Protein AF-0000000085033194 (afdb_homodimer)

pLDDT: mean 92.83, std 15.92, range [23.09, 98.94]

Nearest PDB structures (foldseek):
  3exc-assembly1_X-2  TM=9.023E-01  e=2.765E-07  Saccharolobus solfataricus
  2i8e-assembly1_A  TM=8.457E-01  e=3.638E-06  Saccharolobus solfataricus P2
  5zyf-assembly3_F  TM=8.167E-01  e=4.485E-04  Streptococcus pyogenes serotype M1
  2i0x-assembly1_A  TM=6.810E-01  e=6.737E-04  Pyrococcus furiosus
  8a39-assembly2_BP1-2  TM=6.375E-01  e=9.542E-01  Escherichia coli W

Secondary structure (DSSP, 8-state):
-EEEEEEE---HHHHHHHHHHHHHTTPEEEETTEEEEE--HHHHHHHHHHHHTT-SS-EEEEEEE-HHHHHH-EEES--SSS-SSPPGGGGGTT-/-EEEEEEE---HHHHHHHHHHHHHTTPEEEETTEEEEE--HHHHHHHHHHHHTT-SS-EEEEEEE-HHHHHH-EEES--SSS-SSPPGGGGGT--

Radius of gyration: 16.01 Å; Cα contacts (8 Å, |Δi|>4): 331; chains: 2; bounding box: 39×37×43 Å

Organism: Pyrobaculum neutrophilum (strain DSM 2338 / JCM 9278 / NBRC 100436 / V24Sta) (NCBI:txid444157)

Sequence (190 aa):
MIWLAVYDIEDDGERAKAAAVLQEWGFVRVQRSFYVGRLERGRAKDLLHILSRYVKRGHIALIPVSREQLEAALELGKPPYAPLKPPRYAQAYVIMIWLAVYDIEDDGERAKAAAVLQEWGFVRVQRSFYVGRLERGRAKDLLHILSRYVKRGHIALIPVSREQLEAALELGKPPYAPLKPPRYAQAYVI

Foldseek 3Di:
DKKKKFKDADDPQLLVVLVVLCVVVAWFDQASGITMGDDDPVCVVVSVVVSCVRGPPMDMDIDDDDLVVQVVDDDDDGGDGDDSHDDPVVVVPVD/DKKKKFKDADDPQLLVVLVVLCVVVAWFDQASGITMGDDDPVCVVVSVVVSCVRGPPMDMDIDDDDLVVQVVDDDDDGRDGDDSHDDPPVVVPVD

InterPro domains:
  IPR019199 Virulence-associated protein D / CRISPR associated protein Cas2 [PF09827] (1-70)
  IPR021127 CRISPR-associated endonuclease Cas2 [MF_01471] (1-95)
  IPR021127 CRISPR-associated endonuclease Cas2 [PTHR34405] (1-83)
  IPR021127 CRISPR-associated endonuclease Cas2 [TIGR01573] (1-79)

Solvent-accessible surface area (backbone atoms only — not comparable to full-atom values): 10427 Å² total; per-residue (Å²): 87,39,31,36,39,40,49,48,56,84,50,64,69,36,40,52,48,48,51,49,51,43,42,74,61,55,31,42,53,22,40,95,49,31,30,42,28,58,46,54,77,85,46,50,61,55,51,50,53,58,44,54,75,56,44,83,88,30,23,38,39,39,34,55,50,52,71,67,32,50,66,64,36,44,70,43,67,66,57,82,68,31,75,84,51,71,65,80,76,53,72,71,66,75,110,88,40,31,37,39,39,50,48,55,84,49,64,70,34,41,52,48,47,50,50,51,42,43,75,62,55,31,40,53,21,41,97,49,32,29,42,29,60,46,54,75,87,46,50,61,54,51,51,53,58,44,54,77,55,43,84,87,29,24,38,38,39,33,53,52,51,70,68,32,51,67,65,36,44,69,43,67,66,56,82,67,31,75,84,51,74,65,80,74,52,69,73,65,74,107

Structure (mmCIF, N/CA/C/O backbone):
data_AF-0000000085033194-model_v1
#
loop_
_entity.id
_entity.type
_entity.pdbx_description
1 polymer 'CRISPR-associated endoribonuclease Cas2'
#
loop_
_atom_site.group_PDB
_atom_site.id
_atom_site.type_symbol
_atom_site.label_atom_id
_atom_site.label_alt_id
_atom_site.label_comp_id
_atom_site.label_asym_id
_atom_site.label_entity_id
_atom_site.label_seq_id
_atom_site.pdbx_PDB_ins_code
_atom_site.Cartn_x
_atom_site.Cartn_y
_atom_site.Cartn_z
_atom_site.occupancy
_atom_site.B_iso_or_equiv
_atom_site.auth_seq_id
_atom_site.auth_comp_id
_atom_site.auth_asym_id
_atom_site.auth_atom_id
_atom_site.pdbx_PDB_model_num
ATOM 1 N N . MET A 1 1 ? -14.984 -4.801 -8.484 1 95.88 1 MET A N 1
ATOM 2 C CA . MET A 1 1 ? -14.406 -4.535 -7.168 1 95.88 1 MET A CA 1
ATOM 3 C C . MET A 1 1 ? -13 -3.961 -7.297 1 95.88 1 MET A C 1
ATOM 5 O O . MET A 1 1 ? -12.227 -4.391 -8.156 1 95.88 1 MET A O 1
ATOM 9 N N . ILE A 1 2 ? -12.703 -2.9 -6.461 1 97.94 2 ILE A N 1
ATOM 10 C CA . ILE A 1 2 ? -11.398 -2.262 -6.535 1 97.94 2 ILE A CA 1
ATOM 11 C C . ILE A 1 2 ? -10.445 -2.918 -5.535 1 97.94 2 ILE A C 1
ATOM 13 O O . ILE A 1 2 ? -10.836 -3.223 -4.406 1 97.94 2 ILE A O 1
ATOM 17 N N . TRP A 1 3 ? -9.195 -3.145 -6.047 1 98.69 3 TRP A N 1
ATOM 18 C CA . TRP A 1 3 ? -8.156 -3.721 -5.207 1 98.69 3 TRP A CA 1
ATOM 19 C C . TRP A 1 3 ? -6.91 -2.84 -5.207 1 98.69 3 TRP A C 1
ATOM 21 O O . TRP A 1 3 ? -6.523 -2.299 -6.246 1 98.69 3 TRP A O 1
ATOM 31 N N . LEU A 1 4 ? -6.359 -2.723 -4.023 1 98.88 4 LEU A N 1
ATOM 32 C CA . LEU A 1 4 ? -4.984 -2.24 -3.908 1 98.88 4 LEU A CA 1
ATOM 33 C C . LEU A 1 4 ? -4 -3.402 -3.916 1 98.88 4 LEU A C 1
ATOM 35 O O . LEU A 1 4 ? -4.246 -4.434 -3.287 1 98.88 4 LEU A O 1
ATOM 39 N N . ALA A 1 5 ? -2.926 -3.291 -4.602 1 98.94 5 ALA A N 1
ATOM 40 C CA . ALA A 1 5 ? -1.797 -4.215 -4.512 1 98.94 5 ALA A CA 1
ATOM 41 C C . ALA A 1 5 ? -0.547 -3.506 -3.998 1 98.94 5 ALA A C 1
ATOM 43 O O . ALA A 1 5 ? -0.116 -2.502 -4.57 1 98.94 5 ALA A O 1
ATOM 44 N N . VAL A 1 6 ? -0.057 -3.961 -2.93 1 98.88 6 VAL A N 1
ATOM 45 C CA . VAL A 1 6 ? 1.174 -3.445 -2.338 1 98.88 6 VAL A CA 1
ATOM 46 C C . VAL A 1 6 ? 2.178 -4.582 -2.162 1 98.88 6 VAL A C 1
ATOM 48 O O . VAL A 1 6 ? 1.813 -5.68 -1.734 1 98.88 6 VAL A O 1
ATOM 51 N N . TYR A 1 7 ? 3.42 -4.312 -2.441 1 98.75 7 TYR A N 1
ATOM 52 C CA . TYR A 1 7 ? 4.336 -5.426 -2.232 1 98.75 7 TYR A CA 1
ATOM 53 C C . TYR A 1 7 ? 5.695 -4.934 -1.744 1 98.75 7 TYR A C 1
ATOM 55 O O . TYR A 1 7 ? 6.016 -3.75 -1.877 1 98.75 7 TYR A O 1
ATOM 63 N N . ASP A 1 8 ? 6.438 -5.773 -1.13 1 98.69 8 ASP A N 1
ATOM 64 C CA . ASP A 1 8 ? 7.84 -5.66 -0.741 1 98.69 8 ASP A CA 1
ATOM 65 C C . ASP A 1 8 ? 8.664 -6.812 -1.313 1 98.69 8 ASP A C 1
ATOM 67 O O . ASP A 1 8 ? 8.617 -7.93 -0.796 1 98.69 8 ASP A O 1
ATOM 71 N N . ILE A 1 9 ? 9.281 -6.496 -2.449 1 98.56 9 ILE A N 1
ATOM 72 C CA . ILE A 1 9 ? 10.062 -7.488 -3.182 1 98.56 9 ILE A CA 1
ATOM 73 C C . ILE A 1 9 ? 11.477 -6.965 -3.418 1 98.56 9 ILE A C 1
ATOM 75 O O . ILE A 1 9 ? 11.672 -5.973 -4.125 1 98.56 9 ILE A O 1
ATOM 79 N N . GLU A 1 10 ? 12.484 -7.652 -2.949 1 97.38 10 GLU A N 1
ATOM 80 C CA . GLU A 1 10 ? 13.867 -7.191 -3.035 1 97.38 10 GLU A CA 1
ATOM 81 C C . GLU A 1 10 ? 14.492 -7.566 -4.375 1 97.38 10 GLU A C 1
ATOM 83 O O . GLU A 1 10 ? 15.258 -6.789 -4.949 1 97.38 10 GLU A O 1
ATOM 88 N N . ASP A 1 11 ? 14.141 -8.75 -4.812 1 97.81 11 ASP A N 1
ATOM 89 C CA . ASP A 1 11 ? 14.734 -9.25 -6.051 1 97.81 11 ASP A CA 1
ATOM 90 C C . ASP A 1 11 ? 14.164 -8.523 -7.266 1 97.81 11 ASP A C 1
ATOM 92 O O . ASP A 1 11 ? 12.961 -8.57 -7.512 1 97.81 11 ASP A O 1
ATOM 96 N N . ASP A 1 12 ? 15.094 -7.988 -8.07 1 97.5 12 ASP A N 1
ATOM 97 C CA . ASP A 1 12 ? 14.672 -7.164 -9.195 1 97.5 12 ASP A CA 1
ATOM 98 C C . ASP A 1 12 ? 13.914 -7.992 -10.234 1 97.5 12 ASP A C 1
ATOM 100 O O . ASP A 1 12 ? 12.961 -7.512 -10.844 1 97.5 12 ASP A O 1
ATOM 104 N N . GLY A 1 13 ? 14.398 -9.156 -10.484 1 98.19 13 GLY A N 1
ATOM 105 C CA . GLY A 1 13 ? 13.711 -10.016 -11.43 1 98.19 13 GLY A CA 1
ATOM 106 C C . GLY A 1 13 ? 12.297 -10.359 -11.008 1 98.19 13 GLY A C 1
ATOM 107 O O . GLY A 1 13 ? 11.359 -10.273 -11.805 1 98.19 13 GLY A O 1
ATOM 108 N N . GLU A 1 14 ? 12.117 -10.734 -9.711 1 98.62 14 GLU A N 1
ATOM 109 C CA . GLU A 1 14 ? 10.789 -11.031 -9.172 1 98.62 14 GLU A CA 1
ATOM 110 C C . GLU A 1 14 ? 9.891 -9.797 -9.203 1 98.62 14 GLU A C 1
ATOM 112 O O . GLU A 1 14 ? 8.711 -9.891 -9.547 1 98.62 14 GLU A O 1
ATOM 117 N N . ARG A 1 15 ? 10.461 -8.711 -8.859 1 98.62 15 ARG A N 1
ATOM 118 C CA . ARG A 1 15 ? 9.711 -7.461 -8.852 1 98.62 15 ARG A CA 1
ATOM 119 C C . ARG A 1 15 ? 9.195 -7.125 -10.25 1 98.62 15 ARG A C 1
ATOM 121 O O . ARG A 1 15 ? 8.047 -6.715 -10.406 1 98.62 15 ARG A O 1
ATOM 128 N N . ALA A 1 16 ? 10.047 -7.289 -11.258 1 98.56 16 ALA A N 1
ATOM 129 C CA . ALA A 1 16 ? 9.664 -7.008 -12.641 1 98.56 16 ALA A CA 1
ATOM 130 C C . ALA A 1 16 ? 8.539 -7.926 -13.094 1 98.56 16 ALA A C 1
ATOM 132 O O . ALA A 1 16 ? 7.609 -7.488 -13.781 1 98.56 16 ALA A O 1
ATOM 133 N N . LYS A 1 17 ? 8.602 -9.125 -12.711 1 98.69 17 LYS A N 1
ATOM 134 C CA . LYS A 1 17 ? 7.566 -10.078 -13.086 1 98.69 17 LYS A CA 1
ATOM 135 C C . LYS A 1 17 ? 6.25 -9.766 -12.383 1 98.69 17 LYS A C 1
ATOM 137 O O . LYS A 1 17 ? 5.18 -9.844 -12.992 1 98.69 17 LYS A O 1
ATOM 142 N N . ALA A 1 18 ? 6.312 -9.453 -11.102 1 98.88 18 ALA A N 1
ATOM 143 C CA . ALA A 1 18 ? 5.113 -9.055 -10.367 1 98.88 18 ALA A CA 1
ATOM 144 C C . ALA A 1 18 ? 4.441 -7.855 -11.031 1 98.88 18 ALA A C 1
ATOM 146 O O . ALA A 1 18 ? 3.223 -7.852 -11.234 1 98.88 18 ALA A O 1
ATOM 147 N N . ALA A 1 19 ? 5.254 -6.914 -11.398 1 98.81 19 ALA A N 1
ATOM 148 C CA . ALA A 1 19 ? 4.754 -5.719 -12.062 1 98.81 19 ALA A CA 1
ATOM 149 C C . ALA A 1 19 ? 4.062 -6.074 -13.383 1 98.81 19 ALA A C 1
ATOM 151 O O . ALA A 1 19 ? 2.959 -5.602 -13.656 1 98.81 19 ALA A O 1
ATOM 152 N N . ALA A 1 20 ? 4.699 -6.898 -14.117 1 98.88 20 ALA A N 1
ATOM 153 C CA . ALA A 1 20 ? 4.152 -7.312 -15.406 1 98.88 20 ALA A CA 1
ATOM 154 C C . ALA A 1 20 ? 2.812 -8.023 -15.234 1 98.88 20 ALA A C 1
ATOM 156 O O . ALA A 1 20 ? 1.853 -7.73 -15.953 1 98.88 20 ALA A O 1
ATOM 157 N N . VAL A 1 21 ? 2.736 -8.891 -14.312 1 98.88 21 VAL A N 1
ATOM 158 C CA . VAL A 1 21 ? 1.516 -9.656 -14.078 1 98.88 21 VAL A CA 1
ATOM 159 C C . VAL A 1 21 ? 0.396 -8.711 -13.641 1 98.88 21 VAL A C 1
ATOM 161 O O . VAL A 1 21 ? -0.716 -8.773 -14.172 1 98.88 21 VAL A O 1
ATOM 164 N N . LEU A 1 22 ? 0.642 -7.836 -12.664 1 98.81 22 LEU A N 1
ATOM 165 C CA . LEU A 1 22 ? -0.366 -6.891 -12.188 1 98.81 22 LEU A CA 1
ATOM 166 C C . LEU A 1 22 ? -0.891 -6.035 -13.336 1 98.81 22 LEU A C 1
ATOM 168 O O . LEU A 1 22 ? -2.102 -5.836 -13.461 1 98.81 22 LEU A O 1
ATOM 172 N N . GLN A 1 23 ? 0.002 -5.617 -14.148 1 98.75 23 GLN A N 1
ATOM 173 C CA . GLN A 1 23 ? -0.406 -4.762 -15.25 1 98.75 23 GLN A CA 1
ATOM 174 C C . GLN A 1 23 ? -1.206 -5.543 -16.297 1 98.75 23 GLN A C 1
ATOM 176 O O . GLN A 1 23 ? -2.178 -5.031 -16.844 1 98.75 23 GLN A O 1
ATOM 181 N N . GLU A 1 24 ? -0.815 -6.723 -16.531 1 98.62 24 GLU A N 1
ATOM 182 C CA . GLU A 1 24 ? -1.567 -7.582 -17.438 1 98.62 24 GLU A CA 1
ATOM 183 C C . GLU A 1 24 ? -2.986 -7.816 -16.922 1 98.62 24 GLU A C 1
ATOM 185 O O . GLU A 1 24 ? -3.918 -7.973 -17.719 1 98.62 24 GLU A O 1
ATOM 190 N N . TRP A 1 25 ? -3.139 -7.754 -15.688 1 98.56 25 TRP A N 1
ATOM 191 C CA . TRP A 1 25 ? -4.445 -8.008 -15.086 1 98.56 25 TRP A CA 1
ATOM 192 C C . TRP A 1 25 ? -5.219 -6.703 -14.906 1 98.56 25 TRP A C 1
ATOM 194 O O . TRP A 1 25 ? -6.273 -6.688 -14.266 1 98.56 25 TRP A O 1
ATOM 204 N N . GLY A 1 26 ? -4.645 -5.617 -15.305 1 98 26 GLY A N 1
ATOM 205 C CA . GLY A 1 26 ? -5.395 -4.371 -15.367 1 98 26 GLY A CA 1
ATOM 206 C C . GLY A 1 26 ? -5.086 -3.43 -14.219 1 98 26 GLY A C 1
ATOM 207 O O . GLY A 1 26 ? -5.734 -2.391 -14.07 1 98 26 GLY A O 1
ATOM 208 N N . PHE A 1 27 ? -4.109 -3.768 -13.453 1 98.56 27 PHE A N 1
ATOM 209 C CA . PHE A 1 27 ? -3.725 -2.855 -12.383 1 98.56 27 PHE A CA 1
ATOM 210 C C . PHE A 1 27 ? -2.871 -1.715 -12.93 1 98.56 27 PHE A C 1
ATOM 212 O O . PHE A 1 27 ? -2.025 -1.926 -13.805 1 98.56 27 PHE A O 1
ATOM 219 N N . VAL A 1 28 ? -3.172 -0.588 -12.352 1 98.5 28 VAL A N 1
ATOM 220 C CA . VAL A 1 28 ? -2.418 0.614 -12.688 1 98.5 28 VAL A CA 1
ATOM 221 C C . VAL A 1 28 ? -1.388 0.904 -11.602 1 98.5 28 VAL A C 1
ATOM 223 O O . VAL A 1 28 ? -1.706 0.865 -10.414 1 98.5 28 VAL A O 1
ATOM 226 N N . ARG A 1 29 ? -0.154 1.169 -12.094 1 98.88 29 ARG A N 1
ATOM 227 C CA . ARG A 1 29 ? 0.913 1.479 -11.148 1 98.88 29 ARG A CA 1
ATOM 228 C C . ARG A 1 29 ? 0.785 2.906 -10.625 1 98.88 29 ARG A C 1
ATOM 230 O O . ARG A 1 29 ? 0.752 3.857 -11.406 1 98.88 29 ARG A O 1
ATOM 237 N N . VAL A 1 30 ? 0.714 3.043 -9.258 1 98.81 30 VAL A N 1
ATOM 238 C CA . VAL A 1 30 ? 0.614 4.359 -8.633 1 98.81 30 VAL A CA 1
ATOM 239 C C . VAL A 1 30 ? 1.979 4.777 -8.094 1 98.81 30 VAL A C 1
ATOM 241 O O . VAL A 1 30 ? 2.406 5.918 -8.289 1 98.81 30 VAL A O 1
ATOM 244 N N . GLN A 1 31 ? 2.582 3.896 -7.371 1 98.75 31 GLN A N 1
ATOM 245 C CA . GLN A 1 31 ? 3.947 4.012 -6.867 1 98.75 31 GLN A CA 1
ATOM 246 C C . GLN A 1 31 ? 4.805 2.838 -7.336 1 98.75 31 GLN A C 1
ATOM 248 O O . GLN A 1 31 ? 4.289 1.872 -7.902 1 98.75 31 GLN A O 1
ATOM 253 N N . ARG A 1 32 ? 6.031 2.785 -7.074 1 98.06 32 ARG A N 1
ATOM 254 C CA . ARG A 1 32 ? 6.93 1.722 -7.512 1 98.06 32 ARG A CA 1
ATOM 255 C C . ARG A 1 32 ? 6.398 0.352 -7.098 1 98.06 32 ARG A C 1
ATOM 257 O O . ARG A 1 32 ? 6.453 -0.6 -7.879 1 98.06 32 ARG A O 1
ATOM 264 N N . SER A 1 33 ? 5.812 0.289 -5.863 1 98.38 33 SER A N 1
ATOM 265 C CA . SER A 1 33 ? 5.34 -0.999 -5.367 1 98.38 33 SER A CA 1
ATOM 266 C C . SER A 1 33 ? 3.883 -0.92 -4.926 1 98.38 33 SER A C 1
ATOM 268 O O . SER A 1 33 ? 3.471 -1.623 -4 1 98.38 33 SER A O 1
ATOM 270 N N . PHE A 1 34 ? 3.178 -0.037 -5.508 1 98.94 34 PHE A N 1
ATOM 271 C CA . PHE A 1 34 ? 1.79 0.207 -5.133 1 98.94 34 PHE A CA 1
ATOM 272 C C . PHE A 1 34 ? 0.918 0.383 -6.371 1 98.94 34 PHE A C 1
ATOM 274 O O . PHE A 1 34 ? 1.203 1.228 -7.223 1 98.94 34 PHE A O 1
ATOM 281 N N . TYR A 1 35 ? -0.152 -0.462 -6.5 1 98.88 35 TYR A N 1
ATOM 282 C CA . TYR A 1 35 ? -1.037 -0.507 -7.66 1 98.88 35 TYR A CA 1
ATOM 283 C C . TYR A 1 35 ? -2.498 -0.44 -7.23 1 98.88 35 TYR A C 1
ATOM 285 O O . TYR A 1 35 ? -2.842 -0.819 -6.109 1 98.88 35 TYR A O 1
ATOM 293 N N . VAL A 1 36 ? -3.281 0.017 -8.164 1 98.81 36 VAL A N 1
ATOM 294 C CA . VAL A 1 36 ? -4.73 -0.001 -8.008 1 98.81 36 VAL A CA 1
ATOM 295 C C . VAL A 1 36 ? -5.379 -0.602 -9.258 1 98.81 36 VAL A C 1
ATOM 297 O O . VAL A 1 36 ? -4.938 -0.341 -10.375 1 98.81 36 VAL A O 1
ATOM 300 N N . GLY A 1 37 ? -6.375 -1.472 -9.031 1 98 37 GLY A N 1
ATOM 301 C CA . GLY A 1 37 ? -7.039 -2.082 -10.172 1 98 37 GLY A CA 1
ATOM 302 C C . GLY A 1 37 ? -8.414 -2.637 -9.836 1 98 37 GLY A C 1
ATOM 303 O O . GLY A 1 37 ? -8.812 -2.654 -8.672 1 98 37 GLY A O 1
ATOM 304 N N . ARG A 1 38 ? -9.062 -3.064 -10.867 1 97.25 38 ARG A N 1
ATOM 305 C CA . ARG A 1 38 ? -10.367 -3.703 -10.719 1 97.25 38 ARG A CA 1
ATOM 306 C C . ARG A 1 38 ? -10.281 -5.195 -11.031 1 97.25 38 ARG A C 1
ATOM 308 O O . ARG A 1 38 ? -9.648 -5.598 -12.008 1 97.25 38 ARG A O 1
ATOM 315 N N . LEU A 1 39 ? -10.883 -5.895 -10.203 1 96.62 39 LEU A N 1
ATOM 316 C CA . LEU A 1 39 ? -10.867 -7.352 -10.289 1 96.62 39 LEU A CA 1
ATOM 317 C C . LEU A 1 39 ? -12.062 -7.949 -9.562 1 96.62 39 LEU A C 1
ATOM 319 O O . LEU A 1 39 ? -12.391 -7.527 -8.445 1 96.62 39 LEU A O 1
ATOM 323 N N . GLU A 1 40 ? -12.672 -8.938 -10.203 1 95.94 40 GLU A N 1
ATOM 324 C CA . GLU A 1 40 ? -13.734 -9.633 -9.477 1 95.94 40 GLU A CA 1
ATOM 325 C C . GLU A 1 40 ? -13.172 -10.375 -8.266 1 95.94 40 GLU A C 1
ATOM 327 O O . GLU A 1 40 ? -12.078 -10.945 -8.328 1 95.94 40 GLU A O 1
ATOM 332 N N . ARG A 1 41 ? -13.969 -10.352 -7.191 1 92.62 41 ARG A N 1
ATOM 333 C CA . ARG A 1 41 ? -13.516 -10.945 -5.941 1 92.62 41 ARG A CA 1
ATOM 334 C C . ARG A 1 41 ? -13.062 -12.391 -6.152 1 92.62 41 ARG A C 1
ATOM 336 O O . ARG A 1 41 ? -12.047 -12.812 -5.598 1 92.62 41 ARG A O 1
ATOM 343 N N . GLY A 1 42 ? -13.797 -13.109 -6.941 1 94.62 42 GLY A N 1
ATOM 344 C CA . GLY A 1 42 ? -13.5 -14.516 -7.156 1 94.62 42 GLY A CA 1
ATOM 345 C C . GLY A 1 42 ? -12.203 -14.75 -7.91 1 94.62 42 GLY A C 1
ATOM 346 O O . GLY A 1 42 ? -11.656 -15.852 -7.887 1 94.62 42 GLY A O 1
ATOM 347 N N . ARG A 1 43 ? -11.648 -13.719 -8.484 1 97.44 43 ARG A N 1
ATOM 348 C CA . ARG A 1 43 ? -10.453 -13.867 -9.312 1 97.44 43 ARG A CA 1
ATOM 349 C C . ARG A 1 43 ? -9.203 -13.414 -8.555 1 97.44 43 ARG A C 1
ATOM 351 O O . ARG A 1 43 ? -8.086 -13.625 -9.016 1 97.44 43 ARG A O 1
ATOM 358 N N . ALA A 1 44 ? -9.422 -12.812 -7.441 1 97.88 44 ALA A N 1
ATOM 359 C CA . ALA A 1 44 ? -8.281 -12.289 -6.688 1 97.88 44 ALA A CA 1
ATOM 360 C C . ALA A 1 44 ? -7.344 -13.414 -6.262 1 97.88 44 ALA A C 1
ATOM 362 O O . ALA A 1 44 ? -6.121 -13.266 -6.328 1 97.88 44 ALA A O 1
ATOM 363 N N . LYS A 1 45 ? -7.883 -14.492 -5.875 1 97.88 45 LYS A N 1
ATOM 364 C CA . LYS A 1 45 ? -7.059 -15.633 -5.48 1 97.88 45 LYS A CA 1
ATOM 365 C C . LYS A 1 45 ? -6.281 -16.188 -6.672 1 97.88 45 LYS A C 1
ATOM 367 O O . LYS A 1 45 ? -5.141 -16.625 -6.523 1 97.88 45 LYS A O 1
ATOM 372 N N . ASP A 1 46 ? -6.93 -16.203 -7.824 1 98.5 46 ASP A N 1
ATOM 373 C CA . ASP A 1 46 ? -6.246 -16.641 -9.039 1 98.5 46 ASP A CA 1
ATOM 374 C C . ASP A 1 46 ? -5.039 -15.75 -9.336 1 98.5 46 ASP A C 1
ATOM 376 O O . ASP A 1 46 ? -3.963 -16.25 -9.672 1 98.5 46 ASP A O 1
ATOM 380 N N . LEU A 1 47 ? -5.273 -14.484 -9.211 1 98.75 47 LEU A N 1
ATOM 381 C CA . LEU A 1 47 ? -4.172 -13.547 -9.422 1 98.75 47 LEU A CA 1
ATOM 382 C C . LEU A 1 47 ? -3.021 -13.836 -8.461 1 98.75 47 LEU A C 1
ATOM 384 O O . LEU A 1 47 ? -1.861 -13.891 -8.875 1 98.75 47 LEU A O 1
ATOM 388 N N . LEU A 1 48 ? -3.348 -14.039 -7.219 1 98.44 48 LEU A N 1
ATOM 389 C CA . LEU A 1 48 ? -2.32 -14.32 -6.223 1 98.44 48 LEU A CA 1
ATOM 390 C C . LEU A 1 48 ? -1.576 -15.609 -6.562 1 98.44 48 LEU A C 1
ATOM 392 O O . LEU A 1 48 ? -0.361 -15.695 -6.371 1 98.44 48 LEU A O 1
ATOM 396 N N . HIS A 1 49 ? -2.32 -16.547 -7.047 1 98.38 49 HIS A N 1
ATOM 397 C CA . HIS A 1 49 ? -1.712 -17.797 -7.449 1 98.38 49 HIS A CA 1
ATOM 398 C C . HIS A 1 49 ? -0.734 -17.594 -8.602 1 98.38 49 HIS A C 1
ATOM 400 O O . HIS A 1 49 ? 0.374 -18.141 -8.586 1 98.38 49 HIS A O 1
ATOM 406 N N . ILE A 1 50 ? -1.12 -16.875 -9.523 1 98.75 50 ILE A N 1
ATOM 407 C CA . ILE A 1 50 ? -0.235 -16.578 -10.648 1 98.75 50 ILE A CA 1
ATOM 408 C C . ILE A 1 50 ? 1.016 -15.859 -10.148 1 98.75 50 ILE A C 1
ATOM 410 O O . ILE A 1 50 ? 2.135 -16.219 -10.523 1 98.75 50 ILE A O 1
ATOM 414 N N . LEU A 1 51 ? 0.854 -14.859 -9.281 1 98.81 51 LEU A N 1
ATOM 415 C CA . LEU A 1 51 ? 1.979 -14.109 -8.734 1 98.81 51 LEU A CA 1
ATOM 416 C C . LEU A 1 51 ? 2.934 -15.039 -7.984 1 98.81 51 LEU A C 1
ATOM 418 O O . LEU A 1 51 ? 4.148 -14.82 -7.992 1 98.81 51 LEU A O 1
ATOM 422 N N . SER A 1 52 ? 2.412 -16.078 -7.395 1 98.69 52 SER A N 1
ATOM 423 C CA . SER A 1 52 ? 3.209 -17 -6.59 1 98.69 52 SER A CA 1
ATOM 424 C C . SER A 1 52 ? 4.176 -17.797 -7.457 1 98.69 52 SER A C 1
ATOM 426 O O . SER A 1 52 ? 5.145 -18.359 -6.953 1 98.69 52 SER A O 1
ATOM 428 N N . ARG A 1 53 ? 3.92 -17.844 -8.727 1 98.44 53 ARG A N 1
ATOM 429 C CA . ARG A 1 53 ? 4.812 -18.547 -9.648 1 98.44 53 ARG A CA 1
ATOM 430 C C . ARG A 1 53 ? 6.102 -17.75 -9.859 1 98.44 53 ARG A C 1
ATOM 432 O O . ARG A 1 53 ? 7.133 -18.328 -10.219 1 98.44 53 ARG A O 1
ATOM 439 N N . TYR A 1 54 ? 6.031 -16.469 -9.578 1 98.44 54 TYR A N 1
ATOM 440 C CA . TYR A 1 54 ? 7.156 -15.617 -9.945 1 98.44 54 TYR A CA 1
ATOM 441 C C . TYR A 1 54 ? 7.793 -14.992 -8.703 1 98.44 54 TYR A C 1
ATOM 443 O O . TYR A 1 54 ? 8.977 -14.656 -8.711 1 98.44 54 TYR A O 1
ATOM 451 N N . VAL A 1 55 ? 7.004 -14.812 -7.695 1 98.31 55 VAL A N 1
ATOM 452 C CA . VAL A 1 55 ? 7.5 -14.203 -6.465 1 98.31 55 VAL A CA 1
ATOM 453 C C . VAL A 1 55 ? 7.695 -15.281 -5.395 1 98.31 55 VAL A C 1
ATOM 455 O O . VAL A 1 55 ? 6.723 -15.812 -4.855 1 98.31 55 VAL A O 1
ATOM 458 N N . LYS A 1 56 ? 8.992 -15.461 -5.039 1 96.56 56 LYS A N 1
ATOM 459 C CA . LYS A 1 56 ? 9.32 -16.547 -4.113 1 96.56 56 LYS A CA 1
ATOM 460 C C . LYS A 1 56 ? 9.727 -15.992 -2.75 1 96.56 56 LYS A C 1
ATOM 462 O O . LYS A 1 56 ? 9.57 -16.656 -1.729 1 96.56 56 LYS A O 1
ATOM 467 N N . ARG A 1 57 ? 10.375 -14.891 -2.648 1 93.12 57 ARG A N 1
ATOM 468 C CA . ARG A 1 57 ? 10.898 -14.336 -1.403 1 93.12 57 ARG A CA 1
ATOM 469 C C . ARG A 1 57 ? 10.273 -12.977 -1.107 1 93.12 57 ARG A C 1
ATOM 471 O O . ARG A 1 57 ? 10.625 -12.328 -0.122 1 93.12 57 ARG A O 1
ATOM 478 N N . GLY A 1 58 ? 9.188 -12.531 -1.562 1 97.25 58 GLY A N 1
ATOM 479 C CA . GLY A 1 58 ? 8.539 -11.25 -1.361 1 97.25 58 GLY A CA 1
ATOM 480 C C . GLY A 1 58 ? 7.152 -11.367 -0.76 1 97.25 58 GLY A C 1
ATOM 481 O O . GLY A 1 58 ? 6.691 -12.477 -0.467 1 97.25 58 GLY A O 1
ATOM 482 N N . HIS A 1 59 ? 6.703 -10.25 -0.325 1 98.75 59 HIS A N 1
ATOM 483 C CA . HIS A 1 59 ? 5.352 -10.172 0.216 1 98.75 59 HIS A CA 1
ATOM 484 C C . HIS A 1 59 ? 4.465 -9.289 -0.651 1 98.75 59 HIS A C 1
ATOM 486 O O . HIS A 1 59 ? 4.883 -8.211 -1.08 1 98.75 59 HIS A O 1
ATOM 492 N N . ILE A 1 60 ? 3.252 -9.781 -0.949 1 98.94 60 ILE A N 1
ATOM 493 C CA . ILE A 1 60 ? 2.248 -9.031 -1.695 1 98.94 60 ILE A CA 1
ATOM 494 C C . ILE A 1 60 ? 0.921 -9.055 -0.938 1 98.94 60 ILE A C 1
ATOM 496 O O . ILE A 1 60 ? 0.483 -10.102 -0.466 1 98.94 60 ILE A O 1
ATOM 500 N N . ALA A 1 61 ? 0.338 -7.934 -0.819 1 98.88 61 ALA A N 1
ATOM 501 C CA . ALA A 1 61 ? -1.003 -7.816 -0.253 1 98.88 61 ALA A CA 1
ATOM 502 C C . ALA A 1 61 ? -1.988 -7.273 -1.286 1 98.88 61 ALA A C 1
ATOM 504 O O . ALA A 1 61 ? -1.702 -6.289 -1.969 1 98.88 61 ALA A O 1
ATOM 505 N N . LEU A 1 62 ? -3.084 -7.945 -1.426 1 98.88 62 LEU A N 1
ATOM 506 C CA . LEU A 1 62 ? -4.246 -7.461 -2.162 1 98.88 62 LEU A CA 1
ATOM 507 C C . LEU A 1 62 ? -5.363 -7.055 -1.205 1 98.88 62 LEU A C 1
ATOM 509 O O . LEU A 1 62 ? -5.891 -7.895 -0.471 1 98.88 62 LEU A O 1
ATOM 513 N N . ILE A 1 63 ? -5.758 -5.797 -1.228 1 98.88 63 ILE A N 1
ATOM 514 C CA . ILE A 1 63 ? -6.707 -5.27 -0.257 1 98.88 63 ILE A CA 1
ATOM 515 C C . ILE A 1 63 ? -7.902 -4.66 -0.984 1 98.88 63 ILE A C 1
ATOM 517 O O . ILE A 1 63 ? -7.75 -3.725 -1.773 1 98.88 63 ILE A O 1
ATOM 521 N N . PRO A 1 64 ? -9.078 -5.199 -0.75 1 98.69 64 PRO A N 1
ATOM 522 C CA . PRO A 1 64 ? -10.25 -4.586 -1.39 1 98.69 64 PRO A CA 1
ATOM 523 C C . PRO A 1 64 ? -10.617 -3.242 -0.773 1 98.69 64 PRO A C 1
ATOM 525 O O . PRO A 1 64 ? -10.547 -3.074 0.447 1 98.69 64 PRO A O 1
ATOM 528 N N . VAL A 1 65 ? -10.961 -2.309 -1.618 1 98.31 65 VAL A N 1
ATOM 529 C CA . VAL A 1 65 ? -11.43 -1.002 -1.167 1 98.31 65 VAL A CA 1
ATOM 530 C C . VAL A 1 65 ? -12.602 -0.544 -2.029 1 98.31 65 VAL A C 1
ATOM 532 O O . VAL A 1 65 ? -12.812 -1.061 -3.129 1 98.31 65 VAL A O 1
ATOM 535 N N . SER A 1 66 ? -13.32 0.392 -1.494 1 96.75 66 SER A N 1
ATOM 536 C CA . SER A 1 66 ? -14.398 0.984 -2.275 1 96.75 66 SER A CA 1
ATOM 537 C C . SER A 1 66 ? -13.938 2.256 -2.979 1 96.75 66 SER A C 1
ATOM 539 O O . SER A 1 66 ? -12.883 2.807 -2.652 1 96.75 66 SER A O 1
ATOM 541 N N . ARG A 1 67 ? -14.773 2.637 -3.895 1 95.5 67 ARG A N 1
ATOM 542 C CA . ARG A 1 67 ? -14.516 3.91 -4.559 1 95.5 67 ARG A CA 1
ATOM 543 C C . ARG A 1 67 ? -14.531 5.062 -3.561 1 95.5 67 ARG A C 1
ATOM 545 O O . ARG A 1 67 ? -13.711 5.98 -3.652 1 95.5 67 ARG A O 1
ATOM 552 N N . GLU A 1 68 ? -15.414 4.996 -2.629 1 95.5 68 GLU A N 1
ATOM 553 C CA . GLU A 1 68 ? -15.523 6.043 -1.618 1 95.5 68 GLU A CA 1
ATOM 554 C C . GLU A 1 68 ? -14.258 6.141 -0.779 1 95.5 68 GLU A C 1
ATOM 556 O O . GLU A 1 68 ? -13.82 7.242 -0.436 1 95.5 68 GLU A O 1
ATOM 561 N N . GLN A 1 69 ? -13.734 5.031 -0.503 1 97 69 GLN A N 1
ATOM 562 C CA . GLN A 1 69 ? -12.516 5.012 0.299 1 97 69 GLN A CA 1
ATOM 563 C C . GLN A 1 69 ? -11.336 5.582 -0.483 1 97 69 GLN A C 1
ATOM 565 O O . GLN A 1 69 ? -10.508 6.305 0.073 1 97 69 GLN A O 1
ATOM 570 N N . LEU A 1 70 ? -11.25 5.246 -1.747 1 97.62 70 LEU A N 1
ATOM 571 C CA . LEU A 1 70 ? -10.203 5.824 -2.582 1 97.62 70 LEU A CA 1
ATOM 572 C C . LEU A 1 70 ? -10.359 7.336 -2.688 1 97.62 70 LEU A C 1
ATOM 574 O O . LEU A 1 70 ? -9.375 8.07 -2.602 1 97.62 70 LEU A O 1
ATOM 578 N N . GLU A 1 71 ? -11.578 7.746 -2.83 1 96.12 71 GLU A N 1
ATOM 579 C CA . GLU A 1 71 ? -11.852 9.18 -2.92 1 96.12 71 GLU A CA 1
ATOM 580 C C . GLU A 1 71 ? -11.5 9.891 -1.617 1 96.12 71 GLU A C 1
ATOM 582 O O . GLU A 1 71 ? -11.07 11.047 -1.632 1 96.12 71 GLU A O 1
ATOM 587 N N . ALA A 1 72 ? -11.609 9.211 -0.547 1 96.75 72 ALA A N 1
ATOM 588 C CA . ALA A 1 72 ? -11.359 9.789 0.771 1 96.75 72 ALA A CA 1
ATOM 589 C C . ALA A 1 72 ? -9.875 9.742 1.117 1 96.75 72 ALA A C 1
ATOM 591 O O . ALA A 1 72 ? -9.453 10.289 2.137 1 96.75 72 ALA A O 1
ATOM 592 N N . ALA A 1 73 ? -9.102 9.078 0.318 1 98.31 73 ALA A N 1
ATOM 593 C CA . ALA A 1 73 ? -7.664 9 0.573 1 98.31 73 ALA A CA 1
ATOM 594 C C . ALA A 1 73 ? -7.035 10.383 0.595 1 98.31 73 ALA A C 1
ATOM 596 O O . ALA A 1 73 ? -7.48 11.289 -0.117 1 98.31 73 ALA A O 1
ATOM 597 N N . LEU A 1 74 ? -6.031 10.539 1.416 1 98.25 74 LEU A N 1
ATOM 598 C CA . LEU A 1 74 ? -5.207 11.742 1.465 1 98.25 74 LEU A CA 1
ATOM 599 C C . LEU A 1 74 ? -3.805 11.461 0.94 1 98.25 74 LEU A C 1
ATOM 601 O O . LEU A 1 74 ? -3.27 10.367 1.133 1 98.25 74 LEU A O 1
ATOM 605 N N . GLU A 1 75 ? -3.305 12.461 0.312 1 98.44 75 GLU A N 1
ATOM 606 C CA . GLU A 1 75 ? -2 12.234 -0.302 1 98.44 75 GLU A CA 1
ATOM 607 C C . GLU A 1 75 ? -1.056 13.406 -0.041 1 98.44 75 GLU A C 1
ATOM 609 O O . GLU A 1 75 ? -1.487 14.562 0.005 1 98.44 75 GLU A O 1
ATOM 614 N N . LEU A 1 76 ? 0.136 13.078 0.176 1 98.62 76 LEU A N 1
ATOM 615 C CA . LEU A 1 76 ? 1.256 14.016 0.172 1 98.62 76 LEU A CA 1
ATOM 616 C C . LEU A 1 76 ? 2.154 13.781 -1.038 1 98.62 76 LEU A C 1
ATOM 618 O O . LEU A 1 76 ? 2.604 12.656 -1.276 1 98.62 76 LEU A O 1
ATOM 622 N N . GLY A 1 77 ? 2.395 14.852 -1.768 1 97.75 77 GLY A N 1
ATOM 623 C CA . GLY A 1 77 ? 3.189 14.703 -2.975 1 97.75 77 GLY A CA 1
ATOM 624 C C . GLY A 1 77 ? 2.404 14.141 -4.145 1 97.75 77 GLY A C 1
ATOM 625 O O . GLY A 1 77 ? 1.211 13.859 -4.02 1 97.75 77 GLY A O 1
ATOM 626 N N . LYS A 1 78 ? 3.102 13.969 -5.266 1 96 78 LYS A N 1
ATOM 627 C CA . LYS A 1 78 ? 2.484 13.445 -6.48 1 96 78 LYS A CA 1
ATOM 628 C C . LYS A 1 78 ? 2.893 11.992 -6.727 1 96 78 LYS A C 1
ATOM 630 O O . LYS A 1 78 ? 4.078 11.656 -6.672 1 96 78 LYS A O 1
ATOM 635 N N . PRO A 1 79 ? 1.889 11.188 -6.949 1 97.44 79 PRO A N 1
ATOM 636 C CA . PRO A 1 79 ? 2.285 9.828 -7.301 1 97.44 79 PRO A CA 1
ATOM 637 C C . PRO A 1 79 ? 3.125 9.766 -8.578 1 97.44 79 PRO A C 1
ATOM 639 O O . PRO A 1 79 ? 2.807 10.43 -9.562 1 97.44 79 PRO A O 1
ATOM 642 N N . PRO A 1 80 ? 4.109 8.977 -8.562 1 97.69 80 PRO A N 1
ATOM 643 C CA . PRO A 1 80 ? 5.098 9.039 -9.641 1 97.69 80 PRO A CA 1
ATOM 644 C C . PRO A 1 80 ? 4.586 8.422 -10.945 1 97.69 80 PRO A C 1
ATOM 646 O O . PRO A 1 80 ? 5.07 8.766 -12.023 1 97.69 80 PRO A O 1
ATOM 649 N N . TYR A 1 81 ? 3.629 7.566 -10.93 1 98.19 81 TYR A N 1
ATOM 650 C CA . TYR A 1 81 ? 3.33 6.836 -12.156 1 98.19 81 TYR A CA 1
ATOM 651 C C . TYR A 1 81 ? 1.914 7.137 -12.633 1 98.19 81 TYR A C 1
ATOM 653 O O . TYR A 1 81 ? 1.671 7.258 -13.836 1 98.19 81 TYR A O 1
ATOM 661 N N . ALA A 1 82 ? 0.927 7.176 -11.75 1 97.94 82 ALA A N 1
ATOM 662 C CA . ALA A 1 82 ? -0.471 7.438 -12.086 1 97.94 82 ALA A CA 1
ATOM 663 C C . ALA A 1 82 ? -1.242 7.945 -10.875 1 97.94 82 ALA A C 1
ATOM 665 O O . ALA A 1 82 ? -0.852 7.695 -9.727 1 97.94 82 ALA A O 1
ATOM 666 N N . PRO A 1 83 ? -2.318 8.625 -11.117 1 97.25 83 PRO A N 1
ATOM 667 C CA . PRO A 1 83 ? -3.133 9.062 -9.984 1 97.25 83 PRO A CA 1
ATOM 668 C C . PRO A 1 83 ? -3.771 7.895 -9.234 1 97.25 83 PRO A C 1
ATOM 670 O O . PRO A 1 83 ? -4.152 6.898 -9.844 1 97.25 83 PRO A O 1
ATOM 673 N N . LEU A 1 84 ? -3.855 8.07 -7.906 1 97.44 84 LEU A N 1
ATOM 674 C CA . LEU A 1 84 ? -4.523 7.07 -7.082 1 97.44 84 LEU A CA 1
ATOM 675 C C . LEU A 1 84 ? -6.035 7.117 -7.285 1 97.44 84 LEU A C 1
ATOM 677 O O . LEU A 1 84 ? -6.688 6.074 -7.34 1 97.44 84 LEU A O 1
ATOM 681 N N . LYS A 1 85 ? -6.543 8.273 -7.492 1 94.12 85 LYS A N 1
ATOM 682 C CA . LYS A 1 85 ? -7.988 8.477 -7.59 1 94.12 85 LYS A CA 1
ATOM 683 C C . LYS A 1 85 ? -8.445 8.461 -9.047 1 94.12 85 LYS A C 1
ATOM 685 O O . LYS A 1 85 ? -7.777 9.008 -9.914 1 94.12 85 LYS A O 1
ATOM 690 N N . PRO A 1 86 ? -9.516 7.762 -9.227 1 82.19 86 PRO A N 1
ATOM 691 C CA . PRO A 1 86 ? -10.055 7.789 -10.594 1 82.19 86 PRO A CA 1
ATOM 692 C C . PRO A 1 86 ? -10.469 9.195 -11.031 1 82.19 86 PRO A C 1
ATOM 694 O O . PRO A 1 86 ? -10.828 10.023 -10.195 1 82.19 86 PRO A O 1
ATOM 697 N N . PRO A 1 87 ? -10.273 9.32 -12.312 1 74.5 87 PRO A N 1
ATOM 698 C CA . PRO A 1 87 ? -10.75 10.625 -12.781 1 74.5 87 PRO A CA 1
ATOM 699 C C . PRO A 1 87 ? -12.234 10.844 -12.477 1 74.5 87 PRO A C 1
ATOM 701 O O . PRO A 1 87 ? -13.016 9.891 -12.461 1 74.5 87 PRO A O 1
ATOM 704 N N . ARG A 1 88 ? -12.586 11.844 -11.805 1 63.47 88 ARG A N 1
ATOM 705 C CA . ARG A 1 88 ? -13.969 12.188 -11.508 1 63.47 88 ARG A CA 1
ATOM 706 C C . ARG A 1 88 ? -14.875 11.922 -12.703 1 63.47 88 ARG A C 1
ATOM 708 O O . ARG A 1 88 ? -16.016 11.492 -12.547 1 63.47 88 ARG A O 1
ATOM 715 N N . TYR A 1 89 ? -14.539 12.242 -13.938 1 55.84 89 TYR A N 1
ATOM 716 C CA . TYR A 1 89 ? -15.438 12.125 -15.078 1 55.84 89 TYR A CA 1
ATOM 717 C C . TYR A 1 89 ? -15.641 10.672 -15.477 1 55.84 89 TYR A C 1
ATOM 719 O O . TYR A 1 89 ? -16.469 10.367 -16.344 1 55.84 89 TYR A O 1
ATOM 727 N N . ALA A 1 90 ? -14.898 9.797 -15 1 50.38 90 ALA A N 1
ATOM 728 C CA . ALA A 1 90 ? -14.953 8.406 -15.453 1 50.38 90 ALA A CA 1
ATOM 729 C C . ALA A 1 90 ? -16.219 7.715 -14.945 1 50.38 90 ALA A C 1
ATOM 731 O O . ALA A 1 90 ? -16.469 6.559 -15.281 1 50.38 90 ALA A O 1
ATOM 732 N N . GLN A 1 91 ? -16.891 7.98 -13.969 1 43.44 91 GLN A N 1
ATOM 733 C CA . GLN A 1 91 ? -18.156 7.367 -13.586 1 43.44 91 GLN A CA 1
ATOM 734 C C . GLN A 1 91 ? -19.094 7.219 -14.789 1 43.44 91 GLN A C 1
ATOM 736 O O . GLN A 1 91 ? -20.047 6.441 -14.75 1 43.44 91 GLN A O 1
ATOM 741 N N . ALA A 1 92 ? -19.047 8.211 -15.672 1 38.75 92 ALA A N 1
ATOM 742 C CA . ALA A 1 92 ? -20.031 8.234 -16.734 1 38.75 92 ALA A CA 1
ATOM 743 C C . ALA A 1 92 ? -19.875 7.035 -17.672 1 38.75 92 ALA A C 1
ATOM 745 O O . ALA A 1 92 ? -20.812 6.633 -18.359 1 38.75 92 ALA A O 1
ATOM 746 N N . TYR A 1 93 ? -18.547 6.504 -17.781 1 33.91 93 TYR A N 1
ATOM 747 C CA . TYR A 1 93 ? -18.5 5.484 -18.828 1 33.91 93 TYR A CA 1
ATOM 748 C C . TYR A 1 93 ? -18.875 4.117 -18.266 1 33.91 93 TYR A C 1
ATOM 750 O O . TYR A 1 93 ? -18.75 3.1 -18.953 1 33.91 93 TYR A O 1
ATOM 758 N N . VAL A 1 94 ? -18.797 3.873 -17 1 31.47 94 VAL A N 1
ATOM 759 C CA . VAL A 1 94 ? -19.125 2.51 -16.609 1 31.47 94 VAL A CA 1
ATOM 760 C C . VAL A 1 94 ? -20.625 2.271 -16.781 1 31.47 94 VAL A C 1
ATOM 762 O O . VAL A 1 94 ? -21.188 1.359 -16.156 1 31.47 94 VAL A O 1
ATOM 765 N N . ILE A 1 95 ? -21.219 2.797 -17.766 1 23.09 95 ILE A N 1
ATOM 766 C CA . ILE A 1 95 ? -22.516 2.211 -18.094 1 23.09 95 ILE A CA 1
ATOM 767 C C . ILE A 1 95 ? -22.312 0.792 -18.625 1 23.09 95 ILE A C 1
ATOM 769 O O . ILE A 1 95 ? -21.359 0.523 -19.359 1 23.09 95 ILE A O 1
ATOM 773 N N . MET B 1 1 ? -10.945 4.719 13.305 1 95.88 1 MET B N 1
ATOM 774 C CA . MET B 1 1 ? -10.891 4.453 11.875 1 95.88 1 MET B CA 1
ATOM 775 C C . MET B 1 1 ? -9.531 3.9 11.477 1 95.88 1 MET B C 1
ATOM 777 O O . MET B 1 1 ? -8.5 4.344 11.984 1 95.88 1 MET B O 1
ATOM 781 N N . ILE B 1 2 ? -9.539 2.836 10.586 1 97.94 2 ILE B N 1
ATOM 782 C CA . ILE B 1 2 ? -8.281 2.219 10.172 1 97.94 2 ILE B CA 1
ATOM 783 C C . ILE B 1 2 ? -7.773 2.885 8.898 1 97.94 2 ILE B C 1
ATOM 785 O O . ILE B 1 2 ? -8.555 3.184 7.992 1 97.94 2 ILE B O 1
ATOM 789 N N . TRP B 1 3 ? -6.434 3.137 8.922 1 98.69 3 TRP B N 1
ATOM 790 C CA . TRP B 1 3 ? -5.773 3.727 7.762 1 98.69 3 TRP B CA 1
ATOM 791 C C . TRP B 1 3 ? -4.605 2.861 7.305 1 98.69 3 TRP B C 1
ATOM 793 O O . TRP B 1 3 ? -3.861 2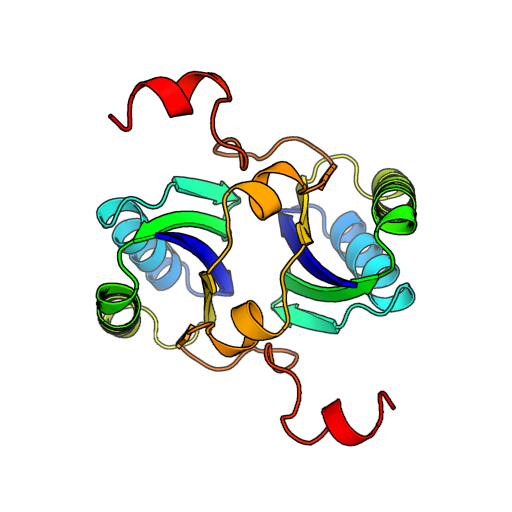.324 8.125 1 98.69 3 TRP B O 1
ATOM 803 N N . LEU B 1 4 ? -4.52 2.744 5.988 1 98.88 4 LEU B N 1
ATOM 804 C CA . LEU B 1 4 ? -3.277 2.285 5.379 1 98.88 4 LEU B CA 1
ATOM 805 C C . LEU B 1 4 ? -2.375 3.465 5.031 1 98.88 4 LEU B C 1
ATOM 807 O O . LEU B 1 4 ? -2.852 4.492 4.539 1 98.88 4 LEU B O 1
ATOM 811 N N . ALA B 1 5 ? -1.118 3.383 5.289 1 98.94 5 ALA B N 1
ATOM 812 C CA . ALA B 1 5 ? -0.117 4.324 4.797 1 98.94 5 ALA B CA 1
ATOM 813 C C . ALA B 1 5 ? 0.871 3.635 3.859 1 98.94 5 ALA B C 1
ATOM 815 O O . ALA B 1 5 ? 1.498 2.641 4.23 1 98.94 5 ALA B O 1
ATOM 816 N N . VAL B 1 6 ? 0.923 4.09 2.682 1 98.88 6 VAL B N 1
ATOM 817 C CA . VAL B 1 6 ? 1.857 3.592 1.679 1 98.88 6 VAL B CA 1
ATOM 818 C C . VAL B 1 6 ? 2.713 4.742 1.152 1 98.88 6 VAL B C 1
ATOM 820 O O . VAL B 1 6 ? 2.203 5.836 0.896 1 98.88 6 VAL B O 1
ATOM 823 N N . TYR B 1 7 ? 3.975 4.488 0.953 1 98.81 7 TYR B N 1
ATOM 824 C CA . TYR B 1 7 ? 4.738 5.617 0.427 1 98.81 7 TYR B CA 1
ATOM 825 C C . TYR B 1 7 ? 5.824 5.141 -0.529 1 98.81 7 TYR B C 1
ATOM 827 O O . TYR B 1 7 ? 6.188 3.963 -0.532 1 98.81 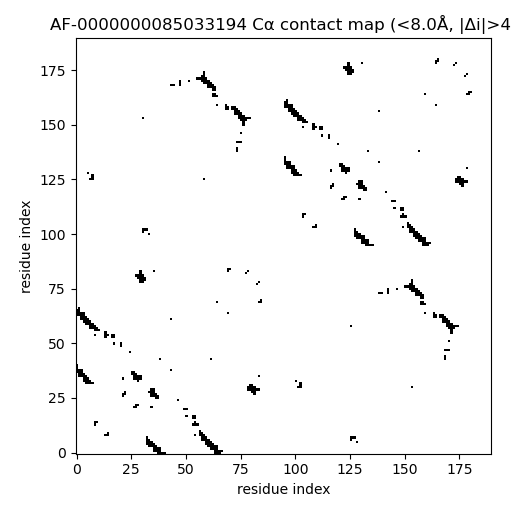7 TYR B O 1
ATOM 835 N N . ASP B 1 8 ? 6.273 5.996 -1.366 1 98.75 8 ASP B N 1
ATOM 836 C CA . ASP B 1 8 ? 7.438 5.91 -2.242 1 98.75 8 ASP B CA 1
ATOM 837 C C . ASP B 1 8 ? 8.391 7.078 -2.006 1 98.75 8 ASP B C 1
ATOM 839 O O . ASP B 1 8 ? 8.148 8.195 -2.469 1 98.75 8 ASP B O 1
ATOM 843 N N . ILE B 1 9 ? 9.406 6.766 -1.178 1 98.56 9 ILE B N 1
ATOM 844 C CA . ILE B 1 9 ? 10.375 7.773 -0.777 1 98.56 9 ILE B CA 1
ATOM 845 C C . ILE B 1 9 ? 11.789 7.277 -1.078 1 98.56 9 ILE B C 1
ATOM 847 O O . ILE B 1 9 ? 12.242 6.293 -0.49 1 98.56 9 ILE B O 1
ATOM 851 N N . GLU B 1 10 ? 12.547 7.984 -1.876 1 97.38 10 GLU B N 1
ATOM 852 C CA . GLU B 1 10 ? 13.875 7.547 -2.303 1 97.38 10 GLU B CA 1
ATOM 853 C C . GLU B 1 10 ? 14.938 7.938 -1.283 1 97.38 10 GLU B C 1
ATOM 855 O O . GLU B 1 10 ? 15.875 7.172 -1.027 1 97.38 10 GLU B O 1
ATOM 860 N N . ASP B 1 11 ? 14.742 9.133 -0.743 1 97.81 11 ASP B N 1
ATOM 861 C CA . ASP B 1 11 ? 15.742 9.648 0.191 1 97.81 11 ASP B CA 1
ATOM 862 C C . ASP B 1 11 ? 15.664 8.914 1.529 1 97.81 11 ASP B C 1
ATOM 864 O O . ASP B 1 11 ? 14.633 8.938 2.203 1 97.81 11 ASP B O 1
ATOM 868 N N . ASP B 1 12 ? 16.828 8.391 1.939 1 97.56 12 ASP B N 1
ATOM 869 C CA . ASP B 1 12 ? 16.859 7.566 3.141 1 97.56 12 ASP B CA 1
ATOM 870 C C . ASP B 1 12 ? 16.516 8.383 4.383 1 97.56 12 ASP B C 1
ATOM 872 O O . ASP B 1 12 ? 15.867 7.891 5.301 1 97.56 12 ASP B O 1
ATOM 876 N N . GLY B 1 13 ? 17.047 9.555 4.438 1 98.19 13 GLY B N 1
ATOM 877 C CA . GLY B 1 13 ? 16.734 10.414 5.57 1 98.19 13 GLY B CA 1
ATOM 878 C C . GLY B 1 13 ? 15.266 10.734 5.695 1 98.19 13 GLY B C 1
ATOM 879 O O . GLY B 1 13 ? 14.688 10.641 6.781 1 98.19 13 GLY B O 1
ATOM 880 N N . GLU B 1 14 ? 14.617 11.094 4.555 1 98.69 14 GLU B N 1
ATOM 881 C CA . GLU B 1 14 ? 13.18 11.367 4.539 1 98.69 14 GLU B CA 1
ATOM 882 C C . GLU B 1 14 ? 12.375 10.125 4.895 1 98.69 14 GLU B C 1
ATOM 884 O O . GLU B 1 14 ? 11.406 10.203 5.648 1 98.69 14 GLU B O 1
ATOM 889 N N . ARG B 1 15 ? 12.805 9.047 4.371 1 98.62 15 ARG B N 1
ATOM 890 C CA . ARG B 1 15 ? 12.125 7.781 4.633 1 98.62 15 ARG B CA 1
ATOM 891 C C . ARG B 1 15 ? 12.156 7.438 6.117 1 98.62 15 ARG B C 1
ATOM 893 O O . ARG B 1 15 ? 11.156 7.004 6.684 1 98.62 15 ARG B O 1
ATOM 900 N N . ALA B 1 16 ? 13.32 7.629 6.746 1 98.62 16 ALA B N 1
ATOM 901 C CA . ALA B 1 16 ? 13.477 7.34 8.172 1 98.62 16 ALA B CA 1
ATOM 902 C C . ALA B 1 16 ? 12.57 8.242 9.016 1 98.62 16 ALA B C 1
ATOM 904 O O . ALA B 1 16 ? 11.969 7.789 9.984 1 98.62 16 ALA B O 1
ATOM 905 N N . LYS B 1 17 ? 12.477 9.438 8.641 1 98.69 17 LYS B N 1
ATOM 906 C CA . LYS B 1 17 ? 11.633 10.383 9.375 1 98.69 17 LYS B CA 1
ATOM 907 C C . LYS B 1 17 ? 10.156 10.047 9.195 1 98.69 17 LYS B C 1
ATOM 909 O O . LYS B 1 17 ? 9.383 10.102 10.156 1 98.69 17 LYS B O 1
ATOM 914 N N . ALA B 1 18 ? 9.758 9.734 7.98 1 98.88 18 ALA B N 1
ATOM 915 C CA . ALA B 1 18 ? 8.375 9.312 7.734 1 98.88 18 ALA B CA 1
ATOM 916 C C . ALA B 1 18 ? 8.016 8.102 8.594 1 98.88 18 ALA B C 1
ATOM 918 O O . ALA B 1 18 ? 6.957 8.078 9.227 1 98.88 18 ALA B O 1
ATOM 919 N N . ALA B 1 19 ? 8.914 7.168 8.633 1 98.88 19 ALA B N 1
ATOM 920 C CA . ALA B 1 19 ? 8.711 5.965 9.438 1 98.88 19 ALA B CA 1
ATOM 921 C C . ALA B 1 19 ? 8.547 6.312 10.914 1 98.88 19 ALA B C 1
ATOM 923 O O . ALA B 1 19 ? 7.629 5.816 11.57 1 98.88 19 ALA B O 1
ATOM 924 N N . ALA B 1 20 ? 9.398 7.152 11.359 1 98.88 20 ALA B N 1
ATOM 925 C CA . ALA B 1 20 ? 9.352 7.555 12.766 1 98.88 20 ALA B CA 1
ATOM 926 C C . ALA B 1 20 ? 8.031 8.242 13.094 1 98.88 20 ALA B C 1
ATOM 928 O O . ALA B 1 20 ? 7.402 7.934 14.117 1 98.88 20 ALA B O 1
ATOM 929 N N . VAL B 1 21 ? 7.609 9.117 12.273 1 98.88 21 VAL B N 1
ATOM 930 C CA . VAL B 1 21 ? 6.371 9.852 12.5 1 98.88 21 VAL B CA 1
ATOM 931 C C . VAL B 1 21 ? 5.188 8.891 12.5 1 98.88 21 VAL B C 1
ATOM 933 O O . VAL B 1 21 ? 4.348 8.93 13.398 1 98.88 21 VAL B O 1
ATOM 936 N N . LEU B 1 22 ? 5.07 8.008 11.5 1 98.81 22 LEU B N 1
ATOM 937 C CA . LEU B 1 22 ? 3.975 7.047 11.422 1 98.81 22 LEU B CA 1
ATOM 938 C C . LEU B 1 22 ? 3.918 6.184 12.68 1 98.81 22 LEU B C 1
ATOM 940 O O . LEU B 1 22 ? 2.84 5.961 13.242 1 98.81 22 LEU B O 1
ATOM 944 N N . GLN B 1 23 ? 5.055 5.789 13.102 1 98.75 23 GLN B N 1
ATOM 945 C CA . GLN B 1 23 ? 5.094 4.926 14.273 1 98.75 23 GLN B CA 1
ATOM 946 C C . GLN B 1 23 ? 4.715 5.695 15.539 1 98.75 23 GLN B C 1
ATOM 948 O O . GLN B 1 23 ? 4.023 5.168 16.406 1 98.75 23 GLN B O 1
ATOM 953 N N . GLU B 1 24 ? 5.156 6.887 15.617 1 98.56 24 GLU B N 1
ATOM 954 C CA . GLU B 1 24 ? 4.773 7.734 16.75 1 98.56 24 GLU B CA 1
ATOM 955 C C . GLU B 1 24 ? 3.264 7.941 16.797 1 98.56 24 GLU B C 1
ATOM 957 O O . GLU B 1 24 ? 2.684 8.078 17.875 1 98.56 24 GLU B O 1
ATOM 962 N N . TRP B 1 25 ? 2.66 7.883 15.703 1 98.56 25 TRP B N 1
ATOM 963 C CA . TRP B 1 25 ? 1.221 8.109 15.617 1 98.56 25 TRP B CA 1
ATOM 964 C C . TRP B 1 25 ? 0.454 6.797 15.734 1 98.56 25 TRP B C 1
ATOM 966 O O . TRP B 1 25 ? -0.76 6.758 15.523 1 98.56 25 TRP B O 1
ATOM 976 N N . GLY B 1 26 ? 1.169 5.711 15.883 1 98 26 GLY B N 1
ATOM 977 C CA . GLY B 1 26 ? 0.514 4.453 16.219 1 98 26 GLY B CA 1
ATOM 978 C C . GLY B 1 26 ? 0.394 3.514 15.031 1 98 26 GLY B C 1
ATOM 979 O O . GLY B 1 26 ? -0.245 2.463 15.133 1 98 26 GLY B O 1
ATOM 980 N N . PHE B 1 27 ? 1.018 3.854 13.977 1 98.56 27 PHE B N 1
ATOM 981 C CA . PHE B 1 27 ? 0.994 2.945 12.836 1 98.56 27 PHE B CA 1
ATOM 982 C C . PHE B 1 27 ? 2.002 1.818 13.023 1 98.56 27 PHE B C 1
ATOM 984 O O . PHE B 1 27 ? 3.105 2.041 13.523 1 98.56 27 PHE B O 1
ATOM 991 N N . VAL B 1 28 ? 1.535 0.692 12.578 1 98.5 28 VAL B N 1
ATOM 992 C CA . VAL B 1 28 ? 2.377 -0.499 12.609 1 98.5 28 VAL B CA 1
ATOM 993 C C . VAL B 1 28 ? 2.939 -0.772 11.219 1 98.5 28 VAL B C 1
ATOM 995 O O . VAL B 1 28 ? 2.205 -0.7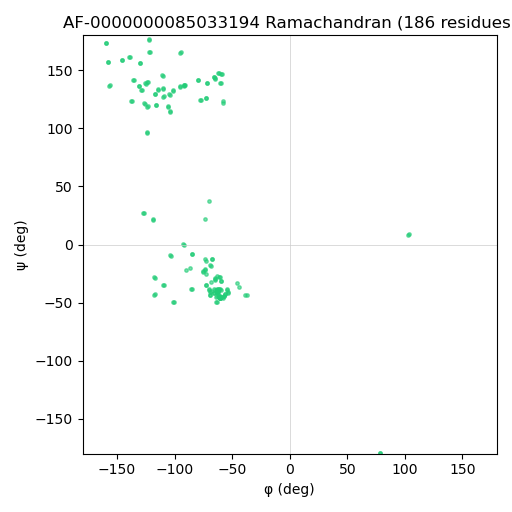46 10.227 1 98.5 28 VAL B O 1
ATOM 998 N N . ARG B 1 29 ? 4.27 -1.024 11.227 1 98.88 29 ARG B N 1
ATOM 999 C CA . ARG B 1 29 ? 4.922 -1.318 9.953 1 98.88 29 ARG B CA 1
ATOM 1000 C C . ARG B 1 29 ? 4.641 -2.75 9.516 1 98.88 29 ARG B C 1
ATOM 1002 O O . ARG B 1 29 ? 4.918 -3.699 10.25 1 98.88 29 ARG B O 1
ATOM 1009 N N . VAL B 1 30 ? 4.074 -2.889 8.273 1 98.81 30 VAL B N 1
ATOM 1010 C CA . VAL B 1 30 ? 3.775 -4.211 7.727 1 98.81 30 VAL B CA 1
ATOM 1011 C C . VAL B 1 30 ? 4.855 -4.613 6.727 1 98.81 30 VAL B C 1
ATOM 1013 O O . VAL B 1 30 ? 5.344 -5.746 6.754 1 98.81 30 VAL B O 1
ATOM 1016 N N . GLN B 1 31 ? 5.137 -3.723 5.828 1 98.75 31 GLN B N 1
ATOM 1017 C CA . GLN B 1 31 ? 6.227 -3.816 4.863 1 98.75 31 GLN B CA 1
ATOM 1018 C C . GLN B 1 31 ? 7.176 -2.627 4.988 1 98.75 31 GLN B C 1
ATOM 1020 O O . GLN B 1 31 ? 6.887 -1.667 5.703 1 98.75 31 GLN B O 1
ATOM 1025 N N . ARG B 1 32 ? 8.211 -2.543 4.293 1 98.12 32 ARG B N 1
ATOM 1026 C CA . ARG B 1 32 ? 9.188 -1.463 4.371 1 98.12 32 ARG B CA 1
ATOM 1027 C C . ARG B 1 32 ? 8.523 -0.105 4.184 1 98.12 32 ARG B C 1
ATOM 1029 O O . ARG B 1 32 ? 8.836 0.853 4.891 1 98.12 32 ARG B O 1
ATOM 1036 N N . SER B 1 33 ? 7.535 -0.048 3.246 1 98.44 3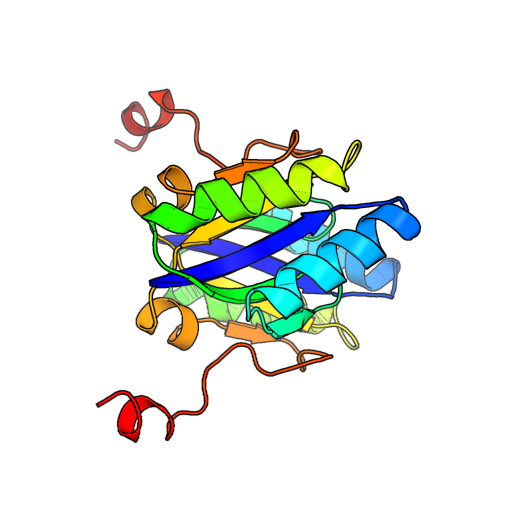3 SER B N 1
ATOM 1037 C CA . SER B 1 33 ? 6.891 1.229 2.955 1 98.44 33 SER B CA 1
ATOM 1038 C C . SER B 1 33 ? 5.375 1.124 3.084 1 98.44 33 SER B C 1
ATOM 1040 O O . SER B 1 33 ? 4.641 1.816 2.379 1 98.44 33 SER B O 1
ATOM 1042 N N . PHE B 1 34 ? 4.945 0.235 3.885 1 98.94 34 PHE B N 1
ATOM 1043 C CA . PHE B 1 34 ? 3.52 -0.034 4.043 1 98.94 34 PHE B CA 1
ATOM 1044 C C . PHE B 1 34 ? 3.164 -0.223 5.512 1 98.94 34 PHE B C 1
ATOM 1046 O O . PHE B 1 34 ? 3.76 -1.056 6.199 1 98.94 34 PHE B O 1
ATOM 1053 N N . TYR B 1 35 ? 2.193 0.597 6.023 1 98.88 35 TYR B N 1
ATOM 1054 C CA . TYR B 1 35 ? 1.791 0.629 7.426 1 98.88 35 TYR B CA 1
ATOM 1055 C C . TYR B 1 35 ? 0.275 0.534 7.559 1 98.88 35 TYR B C 1
ATOM 1057 O O . TYR B 1 35 ? -0.459 0.898 6.637 1 98.88 35 TYR B O 1
ATOM 1065 N N . VAL B 1 36 ? -0.106 0.074 8.719 1 98.81 36 VAL B N 1
ATOM 1066 C CA . VAL B 1 36 ? -1.513 0.07 9.109 1 98.81 36 VAL B CA 1
ATOM 1067 C C . VAL B 1 36 ? -1.665 0.667 10.508 1 98.81 36 VAL B C 1
ATOM 1069 O O . VAL B 1 36 ? -0.835 0.424 11.383 1 98.81 36 VAL B O 1
ATOM 1072 N N . GLY B 1 37 ? -2.682 1.524 10.664 1 98 37 GLY B N 1
ATOM 1073 C CA . GLY B 1 37 ? -2.893 2.129 11.969 1 98 37 GLY B CA 1
ATOM 1074 C C . GLY B 1 37 ? -4.301 2.656 12.164 1 98 37 GLY B C 1
ATOM 1075 O O . GLY B 1 37 ? -5.105 2.654 11.227 1 98 37 GLY B O 1
ATOM 1076 N N . ARG B 1 38 ? -4.547 3.08 13.367 1 97.25 38 ARG B N 1
ATOM 1077 C CA . ARG B 1 38 ? -5.824 3.695 13.711 1 97.25 38 ARG B CA 1
ATOM 1078 C C . ARG B 1 38 ? -5.66 5.188 13.977 1 97.25 38 ARG B C 1
ATOM 1080 O O . ARG B 1 38 ? -4.723 5.602 14.664 1 97.25 38 ARG B O 1
ATOM 1087 N N . LEU B 1 39 ? -6.512 5.875 13.414 1 96.62 39 LEU B N 1
ATOM 1088 C CA . LEU B 1 39 ? -6.492 7.332 13.5 1 96.62 39 LEU B CA 1
ATOM 1089 C C . LEU B 1 39 ? -7.883 7.91 13.258 1 96.62 39 LEU B C 1
ATOM 1091 O O . LEU B 1 39 ? -8.586 7.48 12.344 1 96.62 39 LEU B O 1
ATOM 1095 N N . GLU B 1 40 ? -8.234 8.883 14.078 1 95.94 40 GLU B N 1
ATOM 1096 C CA . GLU B 1 40 ? -9.5 9.562 13.797 1 95.94 40 GLU B CA 1
ATOM 1097 C C . GLU B 1 40 ? -9.438 10.305 12.469 1 95.94 40 GLU B C 1
ATOM 1099 O O . GLU B 1 40 ? -8.406 10.898 12.133 1 95.94 40 GLU B O 1
ATOM 1104 N N . ARG B 1 41 ? -10.57 10.281 11.758 1 92.38 41 ARG B N 1
ATOM 1105 C CA . ARG B 1 41 ? -10.625 10.891 10.438 1 92.38 41 ARG B CA 1
ATOM 1106 C C . ARG B 1 41 ? -10.148 12.336 10.477 1 92.38 41 ARG B C 1
ATOM 1108 O O . ARG B 1 41 ? -9.414 12.781 9.594 1 92.38 41 ARG B O 1
ATOM 1115 N N . GLY B 1 42 ? -10.547 13.047 11.477 1 94.44 42 GLY B N 1
ATOM 1116 C CA . GLY B 1 42 ? -10.219 14.461 11.586 1 94.44 42 GLY B CA 1
ATOM 1117 C C . GLY B 1 42 ? -8.742 14.719 11.812 1 94.44 42 GLY B C 1
ATOM 1118 O O . GLY B 1 42 ? -8.258 15.828 11.602 1 94.44 42 GLY B O 1
ATOM 1119 N N . ARG B 1 43 ? -7.996 13.68 12.133 1 97.38 43 ARG B N 1
ATOM 1120 C CA . ARG B 1 43 ? -6.586 13.852 12.461 1 97.38 43 ARG B CA 1
ATOM 1121 C C . ARG B 1 43 ? -5.695 13.414 11.305 1 97.38 43 ARG B C 1
ATOM 1123 O O . ARG B 1 43 ? -4.48 13.633 11.328 1 97.38 43 ARG B O 1
ATOM 1130 N N . ALA B 1 44 ? -6.277 12.812 10.344 1 97.88 44 ALA B N 1
ATOM 1131 C CA . ALA B 1 44 ? -5.484 12.297 9.227 1 97.88 44 ALA B CA 1
ATOM 1132 C C . ALA B 1 44 ? -4.785 13.438 8.492 1 97.88 44 ALA B C 1
ATOM 1134 O O . ALA B 1 44 ? -3.619 13.305 8.109 1 97.88 44 ALA B O 1
ATOM 1135 N N . LYS B 1 45 ? -5.457 14.5 8.328 1 97.81 45 LYS B N 1
ATOM 1136 C CA . LYS B 1 45 ? -4.855 15.656 7.668 1 97.81 45 LYS B CA 1
ATOM 1137 C C . LYS B 1 45 ? -3.705 16.219 8.492 1 97.81 45 LYS B C 1
ATOM 1139 O O . LYS B 1 45 ? -2.705 16.688 7.941 1 97.81 45 LYS B O 1
ATOM 1144 N N . ASP B 1 46 ? -3.896 16.234 9.797 1 98.44 46 ASP B N 1
ATOM 1145 C CA . ASP B 1 46 ? -2.822 16.688 10.68 1 98.44 46 ASP B CA 1
ATOM 1146 C C . ASP B 1 46 ? -1.578 15.82 10.508 1 98.44 46 ASP B C 1
ATOM 1148 O O . ASP B 1 46 ? -0.461 16.328 10.43 1 98.44 46 ASP B O 1
ATOM 1152 N N . LEU B 1 47 ? -1.806 14.539 10.469 1 98.75 47 LEU B N 1
ATOM 1153 C CA . LEU B 1 47 ? -0.687 13.625 10.266 1 98.75 47 LEU B CA 1
ATOM 1154 C C . LEU B 1 47 ? 0.025 13.922 8.953 1 98.75 47 LEU B C 1
ATOM 1156 O O . LEU B 1 47 ? 1.255 14 8.906 1 98.75 47 LEU B O 1
ATOM 1160 N N . LEU B 1 48 ? -0.738 14.125 7.914 1 98.44 48 LEU B N 1
ATOM 1161 C CA . LEU B 1 48 ? -0.153 14.422 6.613 1 98.44 48 LEU B CA 1
ATOM 1162 C C . LEU B 1 48 ? 0.64 15.719 6.656 1 98.44 48 LEU B C 1
ATOM 1164 O O . LEU B 1 48 ? 1.696 15.836 6.031 1 98.44 48 LEU B O 1
ATOM 1168 N N . HIS B 1 49 ? 0.102 16.656 7.383 1 98.31 49 HIS B N 1
ATOM 1169 C CA . HIS B 1 49 ? 0.792 17.922 7.539 1 98.31 49 HIS B CA 1
ATOM 1170 C C . HIS B 1 49 ? 2.129 17.75 8.25 1 98.31 49 HIS B C 1
ATOM 1172 O O . HIS B 1 49 ? 3.143 18.312 7.828 1 98.31 49 HIS B O 1
ATOM 1178 N N . ILE B 1 50 ? 2.127 17.016 9.25 1 98.75 50 ILE B N 1
ATOM 1179 C CA . ILE B 1 50 ? 3.365 16.734 9.969 1 98.75 50 ILE B CA 1
ATOM 1180 C C . ILE B 1 50 ? 4.359 16.031 9.039 1 98.75 50 ILE B C 1
ATOM 1182 O O . ILE B 1 50 ? 5.531 16.406 8.984 1 98.75 50 ILE B O 1
ATOM 1186 N N . LEU B 1 51 ? 3.908 15.031 8.289 1 98.81 51 LEU B N 1
ATOM 1187 C CA . LEU B 1 51 ? 4.766 14.305 7.363 1 98.81 51 LEU B CA 1
ATOM 1188 C C . LEU B 1 51 ? 5.363 15.242 6.324 1 98.81 51 LEU B C 1
ATOM 1190 O O . LEU B 1 51 ? 6.5 15.047 5.887 1 98.81 51 LEU B O 1
ATOM 1194 N N . SER B 1 52 ? 4.645 16.266 5.977 1 98.69 52 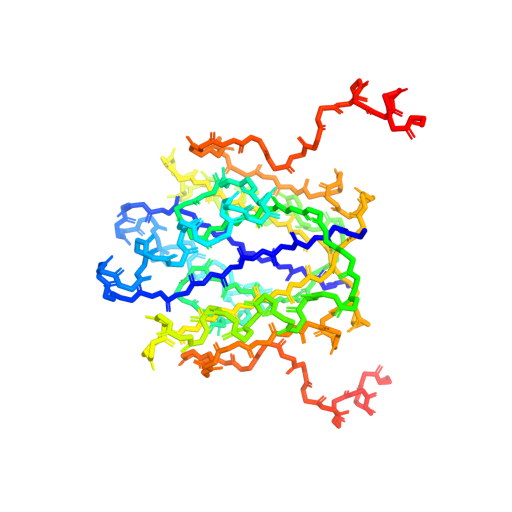SER B N 1
ATOM 1195 C CA . SER B 1 52 ? 5.078 17.188 4.938 1 98.69 52 SER B CA 1
ATOM 1196 C C . SER B 1 52 ? 6.277 18.016 5.395 1 98.69 52 SER B C 1
ATOM 1198 O O . SER B 1 52 ? 6.984 18.609 4.574 1 98.69 52 SER B O 1
ATOM 1200 N N . ARG B 1 53 ? 6.504 18.062 6.66 1 98.44 53 ARG B N 1
ATOM 1201 C CA . ARG B 1 53 ? 7.66 18.781 7.195 1 98.44 53 ARG B CA 1
ATOM 1202 C C . ARG B 1 53 ? 8.953 18.016 6.918 1 98.44 53 ARG B C 1
ATOM 1204 O O . ARG B 1 53 ? 10.031 18.609 6.883 1 98.44 53 ARG B O 1
ATOM 1211 N N . TYR B 1 54 ? 8.82 16.719 6.688 1 98.44 54 TYR B N 1
ATOM 1212 C CA . TYR B 1 54 ? 10.016 15.883 6.609 1 98.44 54 TYR B CA 1
ATOM 1213 C C . TYR B 1 54 ? 10.164 15.273 5.223 1 98.44 54 TYR B C 1
ATOM 1215 O O . TYR B 1 54 ? 11.273 14.961 4.789 1 98.44 54 TYR B O 1
ATOM 1223 N N . VAL B 1 55 ? 9.055 15.078 4.574 1 98.38 55 VAL B N 1
ATOM 1224 C CA . VAL B 1 55 ? 9.078 14.469 3.246 1 98.38 55 VAL B CA 1
ATOM 1225 C C . VAL B 1 55 ? 8.852 15.547 2.184 1 98.38 55 VAL B C 1
ATOM 1227 O O . VAL B 1 55 ? 7.738 16.062 2.043 1 98.38 55 VAL B O 1
ATOM 1230 N N . LYS B 1 56 ? 9.914 15.742 1.369 1 96.62 56 LYS B N 1
ATOM 1231 C CA . LYS B 1 56 ? 9.859 16.828 0.39 1 96.62 56 LYS B CA 1
ATOM 1232 C C . LYS B 1 56 ? 9.75 16.281 -1.03 1 96.62 56 LYS B C 1
ATOM 1234 O O . LYS B 1 56 ? 9.211 16.938 -1.917 1 96.62 56 LYS B O 1
ATOM 1239 N N . ARG B 1 57 ? 10.328 15.203 -1.361 1 93.38 57 ARG B N 1
ATOM 1240 C CA . ARG B 1 57 ? 10.367 14.648 -2.713 1 93.38 57 ARG B CA 1
ATOM 1241 C C . ARG B 1 57 ? 9.703 13.273 -2.762 1 93.38 57 ARG B C 1
ATOM 1243 O O . ARG B 1 57 ? 9.695 12.625 -3.807 1 93.38 57 ARG B O 1
ATOM 1250 N N . GLY B 1 58 ? 8.867 12.82 -1.952 1 97.25 58 GLY B N 1
ATOM 1251 C CA . GLY B 1 58 ? 8.219 11.523 -1.907 1 97.25 58 GLY B CA 1
ATOM 1252 C C . GLY B 1 58 ? 6.703 11.617 -1.956 1 97.25 58 GLY B C 1
ATOM 1253 O O . GLY B 1 58 ? 6.145 12.711 -2.057 1 97.25 58 GLY B O 1
ATOM 1254 N N . HIS B 1 59 ? 6.148 10.5 -2.201 1 98.75 59 HIS B N 1
ATOM 1255 C CA . HIS B 1 59 ? 4.695 10.391 -2.207 1 98.75 59 HIS B CA 1
ATOM 1256 C C . HIS B 1 59 ? 4.203 9.492 -1.077 1 98.75 59 HIS B C 1
ATOM 1258 O O . HIS B 1 59 ? 4.777 8.43 -0.831 1 98.75 59 HIS B O 1
ATOM 1264 N N . ILE B 1 60 ? 3.186 9.969 -0.35 1 98.94 60 ILE B N 1
ATOM 1265 C CA . ILE B 1 60 ? 2.537 9.203 0.711 1 98.94 60 ILE B CA 1
ATOM 1266 C C . ILE B 1 60 ? 1.026 9.195 0.493 1 98.94 60 ILE B C 1
ATOM 1268 O O . ILE B 1 60 ? 0.429 10.242 0.213 1 98.94 60 ILE B O 1
ATOM 1272 N N . ALA B 1 61 ? 0.455 8.07 0.593 1 98.88 61 ALA B N 1
ATOM 1273 C CA . ALA B 1 61 ? -0.999 7.934 0.557 1 98.88 61 ALA B CA 1
ATOM 1274 C C . ALA B 1 61 ? -1.529 7.375 1.874 1 98.88 61 ALA B C 1
ATOM 1276 O O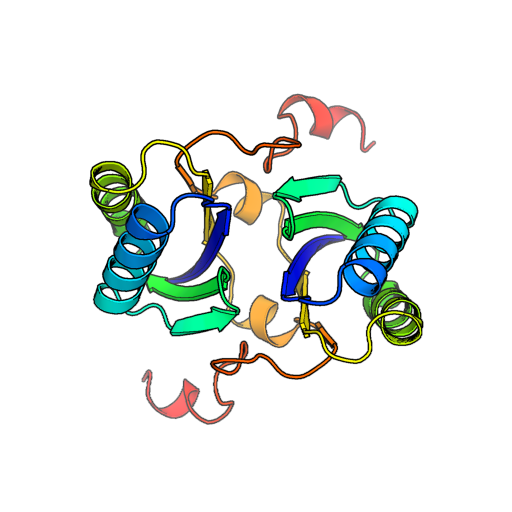 . ALA B 1 61 ? -0.999 6.395 2.4 1 98.88 61 ALA B O 1
ATOM 1277 N N . LEU B 1 62 ? -2.502 8.031 2.414 1 98.88 62 LEU B N 1
ATOM 1278 C CA . LEU B 1 62 ? -3.307 7.527 3.521 1 98.88 62 LEU B CA 1
ATOM 1279 C C . LEU B 1 62 ? -4.691 7.105 3.039 1 98.88 62 LEU B C 1
ATOM 1281 O O . LEU B 1 62 ? -5.465 7.934 2.551 1 98.88 62 LEU B O 1
ATOM 1285 N N . ILE B 1 63 ? -5.023 5.836 3.191 1 98.81 63 ILE B N 1
ATOM 1286 C CA . ILE B 1 63 ? -6.258 5.293 2.633 1 98.81 63 ILE B CA 1
ATOM 1287 C C . ILE B 1 63 ? -7.098 4.668 3.746 1 98.81 63 ILE B C 1
ATOM 1289 O O . ILE B 1 63 ? -6.648 3.738 4.422 1 98.81 63 ILE B O 1
ATOM 1293 N N . PRO B 1 64 ? -8.281 5.176 3.955 1 98.69 64 PRO B N 1
ATOM 1294 C CA . PRO B 1 64 ? -9.133 4.551 4.973 1 98.69 64 PRO B CA 1
ATOM 1295 C C . PRO B 1 64 ? -9.68 3.195 4.535 1 98.69 64 PRO B C 1
ATOM 1297 O O . PRO B 1 64 ? -10.039 3.023 3.367 1 98.69 64 PRO B O 1
ATOM 1300 N N . VAL B 1 65 ? -9.688 2.262 5.445 1 98.31 65 VAL B N 1
ATOM 1301 C CA . VAL B 1 65 ? -10.258 0.945 5.188 1 98.31 65 VAL B CA 1
ATOM 1302 C C . VAL B 1 65 ? -11.031 0.472 6.418 1 98.31 65 VAL B C 1
ATOM 1304 O O . VAL B 1 65 ? -10.836 0.989 7.52 1 98.31 65 VAL B O 1
ATOM 1307 N N . SER B 1 66 ? -11.875 -0.467 6.188 1 96.81 66 SER B N 1
ATOM 1308 C CA . SER B 1 66 ? -12.594 -1.077 7.305 1 96.81 66 SER B CA 1
ATOM 1309 C C . SER B 1 66 ? -11.891 -2.344 7.781 1 96.81 66 SER B C 1
ATOM 1311 O O . SER B 1 66 ? -11.016 -2.875 7.09 1 96.81 66 SER B O 1
ATOM 1313 N N . ARG B 1 67 ? -12.312 -2.736 8.938 1 95.44 67 ARG B N 1
ATOM 1314 C CA . ARG B 1 67 ? -11.812 -4.004 9.461 1 95.44 67 ARG B CA 1
ATOM 1315 C C . ARG B 1 67 ? -12.172 -5.16 8.523 1 95.44 67 ARG B C 1
ATOM 1317 O O . ARG B 1 67 ? -11.359 -6.062 8.305 1 95.44 67 ARG B O 1
ATOM 1324 N N . GLU B 1 68 ? -13.336 -5.105 7.98 1 95.5 68 GLU B N 1
ATOM 1325 C CA . GLU B 1 68 ? -13.797 -6.16 7.078 1 95.5 68 GLU B CA 1
ATOM 1326 C C . GLU B 1 68 ? -12.914 -6.238 5.832 1 95.5 68 GLU B C 1
ATOM 1328 O O . GLU B 1 68 ? -12.609 -7.332 5.352 1 95.5 68 GLU B O 1
ATOM 1333 N N . GLN B 1 69 ? -12.555 -5.125 5.383 1 97.06 69 GLN B N 1
ATOM 1334 C CA . GLN B 1 69 ? -11.711 -5.09 4.191 1 97.06 69 GLN B CA 1
ATOM 1335 C C . GLN B 1 69 ? -10.312 -5.637 4.488 1 97.06 69 GLN B C 1
ATOM 1337 O O . GLN B 1 69 ? -9.734 -6.352 3.668 1 97.06 69 GLN B O 1
ATOM 1342 N N . LEU B 1 70 ? -9.781 -5.305 5.637 1 97.62 70 LEU B N 1
ATOM 1343 C CA . LEU B 1 70 ? -8.484 -5.859 6.031 1 97.62 70 LEU B CA 1
ATOM 1344 C C . LEU B 1 70 ? -8.57 -7.375 6.184 1 97.62 70 LEU B C 1
ATOM 1346 O O . LEU B 1 70 ? -7.672 -8.094 5.742 1 97.62 70 LEU B O 1
ATOM 1350 N N . GLU B 1 71 ? -9.641 -7.805 6.758 1 96.19 71 GLU B N 1
ATOM 1351 C CA . GLU B 1 71 ? -9.836 -9.242 6.938 1 96.19 71 GLU B CA 1
ATOM 1352 C C . GLU B 1 71 ? -9.969 -9.945 5.594 1 96.19 71 GLU B C 1
ATOM 1354 O O . GLU B 1 71 ? -9.547 -11.094 5.445 1 96.19 71 GLU B O 1
ATOM 1359 N N . ALA B 1 72 ? -10.477 -9.273 4.641 1 96.81 72 ALA B N 1
ATOM 1360 C CA . ALA B 1 72 ? -10.711 -9.852 3.32 1 96.81 72 ALA B CA 1
ATOM 1361 C C . ALA B 1 72 ? -9.453 -9.781 2.459 1 96.81 72 ALA B C 1
ATOM 1363 O O . ALA B 1 72 ? -9.414 -10.328 1.354 1 96.81 72 ALA B O 1
ATOM 1364 N N . ALA B 1 73 ? -8.453 -9.102 2.928 1 98.38 73 ALA B N 1
ATOM 1365 C CA . ALA B 1 73 ? -7.207 -9 2.17 1 98.38 73 ALA B CA 1
ATOM 1366 C C . ALA B 1 73 ? -6.602 -10.375 1.918 1 98.38 73 ALA B C 1
ATOM 1368 O O . ALA B 1 73 ? -6.746 -11.289 2.74 1 98.38 73 ALA B O 1
ATOM 1369 N N . LEU B 1 74 ? -5.961 -10.508 0.786 1 98.25 74 LEU B N 1
ATOM 1370 C CA . LEU B 1 74 ? -5.195 -11.703 0.439 1 98.25 74 LEU B CA 1
ATOM 1371 C C . LEU B 1 74 ? -3.699 -11.398 0.416 1 98.25 74 LEU B C 1
ATOM 1373 O O . LEU B 1 74 ? -3.291 -10.297 0.052 1 98.25 74 LEU B O 1
ATOM 1377 N N . GLU B 1 75 ? -2.994 -12.398 0.81 1 98.5 75 GLU B N 1
ATOM 1378 C CA . GLU B 1 75 ? -1.559 -12.148 0.905 1 98.5 75 GLU B CA 1
ATOM 1379 C C . GLU B 1 75 ? -0.756 -13.305 0.312 1 98.5 75 GLU B C 1
ATOM 1381 O O . GLU B 1 75 ? -1.153 -14.461 0.427 1 98.5 75 GLU B O 1
ATOM 1386 N N . LEU B 1 76 ? 0.271 -12.953 -0.335 1 98.62 76 LEU B N 1
ATOM 1387 C CA . LEU B 1 76 ? 1.327 -13.875 -0.745 1 98.62 76 LEU B CA 1
ATOM 1388 C C . LEU B 1 76 ? 2.604 -13.625 0.052 1 98.62 76 LEU B C 1
ATOM 1390 O O . LEU B 1 76 ? 3.094 -12.492 0.109 1 98.62 76 LEU B O 1
ATOM 1394 N N . GLY B 1 77 ? 3.115 -14.688 0.635 1 97.88 77 GLY B N 1
ATOM 1395 C CA . GLY B 1 77 ? 4.297 -14.531 1.469 1 97.88 77 GLY B CA 1
ATOM 1396 C C . GLY B 1 77 ? 3.982 -13.977 2.848 1 97.88 77 GLY B C 1
ATOM 1397 O O . GLY B 1 77 ? 2.822 -13.703 3.162 1 97.88 77 GLY B O 1
ATOM 1398 N N . LYS B 1 78 ? 5.027 -13.797 3.652 1 96.06 78 LYS B N 1
ATOM 1399 C CA . LYS B 1 78 ? 4.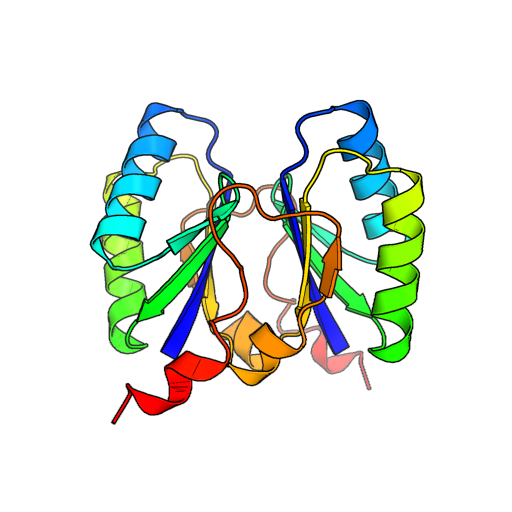887 -13.281 5.012 1 96.06 78 LYS B CA 1
ATOM 1400 C C . LYS B 1 78 ? 5.32 -11.82 5.094 1 96.06 78 LYS B C 1
ATOM 1402 O O . LYS B 1 78 ? 6.395 -11.461 4.609 1 96.06 78 LYS B O 1
ATOM 1407 N N . PRO B 1 79 ? 4.445 -11.039 5.664 1 97.56 79 PRO B N 1
ATOM 1408 C CA . PRO B 1 79 ? 4.914 -9.656 5.852 1 97.56 79 PRO B CA 1
ATOM 1409 C C . PRO B 1 79 ? 6.168 -9.578 6.719 1 97.56 79 PRO B C 1
ATOM 1411 O O . PRO B 1 79 ? 6.258 -10.25 7.75 1 97.56 79 PRO B O 1
ATOM 1414 N N . PRO B 1 80 ? 7.066 -8.766 6.355 1 97.81 80 PRO B N 1
ATOM 1415 C CA . PRO B 1 80 ? 8.391 -8.805 6.988 1 97.81 80 PRO B CA 1
ATOM 1416 C C . PRO B 1 80 ? 8.383 -8.195 8.391 1 97.81 80 PRO B C 1
ATOM 1418 O O . PRO B 1 80 ? 9.242 -8.523 9.211 1 97.81 80 PRO B O 1
ATOM 1421 N N . TYR B 1 81 ? 7.477 -7.34 8.727 1 98.25 81 TYR B N 1
ATOM 1422 C CA . TYR B 1 81 ? 7.637 -6.617 9.984 1 98.25 81 TYR B CA 1
ATOM 1423 C C . TYR B 1 81 ? 6.5 -6.938 10.945 1 98.25 81 TYR B C 1
ATOM 1425 O O . TYR B 1 81 ? 6.719 -7.055 12.156 1 98.25 81 TYR B O 1
ATOM 1433 N N . ALA B 1 82 ? 5.258 -7 10.492 1 98 82 ALA B N 1
ATOM 1434 C CA . ALA B 1 82 ? 4.086 -7.281 11.32 1 98 82 ALA B CA 1
ATOM 1435 C C . ALA B 1 82 ? 2.93 -7.805 10.477 1 98 82 ALA B C 1
ATOM 1437 O O . ALA B 1 82 ? 2.865 -7.547 9.273 1 98 82 ALA B O 1
ATOM 1438 N N . PRO B 1 83 ? 2.025 -8.508 11.102 1 97.38 83 PRO B N 1
ATOM 1439 C CA . PRO B 1 83 ? 0.854 -8.961 10.344 1 97.38 83 PRO B CA 1
ATOM 1440 C C . PRO B 1 83 ? -0.03 -7.805 9.883 1 97.38 83 PRO B C 1
ATOM 1442 O O . PRO B 1 83 ? -0.171 -6.809 10.602 1 97.38 83 PRO B O 1
ATOM 1445 N N . LEU B 1 84 ? -0.588 -7.988 8.688 1 97.5 84 LEU B N 1
ATOM 1446 C CA . LEU B 1 84 ? -1.522 -6.996 8.164 1 97.5 84 LEU B CA 1
ATOM 1447 C C . LEU B 1 84 ? -2.855 -7.062 8.898 1 97.5 84 LEU B C 1
ATOM 1449 O O . LEU B 1 84 ? -3.463 -6.027 9.188 1 97.5 84 LEU B O 1
ATOM 1453 N N . LYS B 1 85 ? -3.236 -8.219 9.266 1 94.12 85 LYS B N 1
ATOM 1454 C CA . LYS B 1 85 ? -4.543 -8.438 9.883 1 94.12 85 LYS B CA 1
ATOM 1455 C C . LYS B 1 85 ? -4.438 -8.422 11.406 1 94.12 85 LYS B C 1
ATOM 1457 O O . LYS B 1 85 ? -3.486 -8.961 11.977 1 94.12 85 LYS B O 1
ATOM 1462 N N . PRO B 1 86 ? -5.387 -7.742 11.961 1 82.06 86 PRO B N 1
ATOM 1463 C CA . PRO B 1 86 ? -5.391 -7.777 13.422 1 82.06 86 PRO B CA 1
ATOM 1464 C C . PRO B 1 86 ? -5.598 -9.18 13.984 1 82.06 86 PRO B C 1
ATOM 1466 O O . PRO B 1 86 ? -6.219 -10.023 13.336 1 82.06 86 PRO B O 1
ATOM 1469 N N . PRO B 1 87 ? -4.961 -9.312 15.109 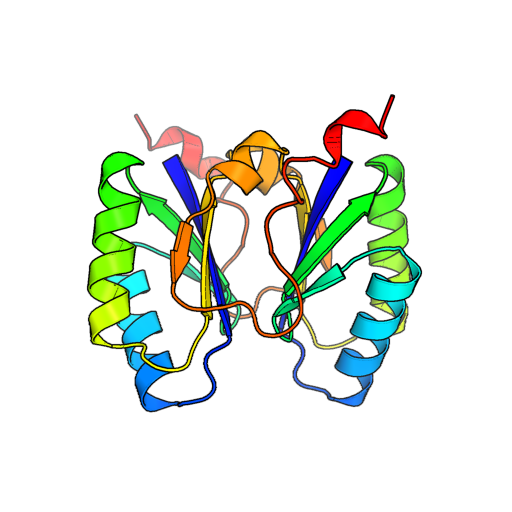1 74.81 87 PRO B N 1
ATOM 1470 C CA . PRO B 1 87 ? -5.23 -10.617 15.727 1 74.81 87 PRO B CA 1
ATOM 1471 C C . PRO B 1 87 ? -6.715 -10.852 15.984 1 74.81 87 PRO B C 1
ATOM 1473 O O . PRO B 1 87 ? -7.461 -9.906 16.234 1 74.81 87 PRO B O 1
ATOM 1476 N N . ARG B 1 88 ? -7.281 -11.852 15.461 1 63.94 88 ARG B N 1
ATOM 1477 C CA . ARG B 1 88 ? -8.68 -12.211 15.688 1 63.94 88 ARG B CA 1
ATOM 1478 C C . ARG B 1 88 ? -9.094 -11.938 17.125 1 63.94 88 ARG B C 1
ATOM 1480 O O . ARG B 1 88 ? -10.227 -11.516 17.375 1 63.94 88 ARG B O 1
ATOM 1487 N N . TYR B 1 89 ? -8.391 -12.227 18.141 1 53.16 89 TYR B N 1
ATOM 1488 C CA . TYR B 1 89 ? -8.805 -12.086 19.547 1 53.16 89 TYR B CA 1
ATOM 1489 C C . TYR B 1 89 ? -8.844 -10.617 19.953 1 53.16 89 TYR B C 1
ATOM 1491 O O . TYR B 1 89 ? -9.336 -10.289 21.031 1 53.16 89 TYR B O 1
ATOM 1499 N N . ALA B 1 90 ? -8.297 -9.742 19.234 1 51.94 90 ALA B N 1
ATOM 1500 C CA . ALA B 1 90 ? -8.258 -8.344 19.672 1 51.94 90 ALA B CA 1
ATOM 1501 C C . ALA B 1 90 ? -9.648 -7.723 19.672 1 51.94 90 ALA B C 1
ATOM 1503 O O . ALA B 1 90 ? -9.844 -6.609 20.156 1 51.94 90 ALA B O 1
ATOM 1504 N N . GLN B 1 91 ? -10.57 -7.914 18.984 1 45.09 91 GLN B N 1
ATOM 1505 C CA . GLN B 1 91 ? -11.906 -7.348 19.125 1 45.09 91 GLN B CA 1
ATOM 1506 C C . GLN B 1 91 ? -12.383 -7.43 20.578 1 45.09 91 GLN B C 1
ATOM 1508 O O . GLN B 1 91 ? -13.383 -6.809 20.953 1 45.09 91 GLN B O 1
ATOM 1513 N N . ALA B 1 92 ? -12.016 -8.406 21.266 1 38.91 92 ALA B N 1
ATOM 1514 C CA . ALA B 1 92 ? -12.578 -8.531 22.609 1 38.91 92 ALA B CA 1
ATOM 1515 C C . ALA B 1 92 ? -12.164 -7.348 23.484 1 38.91 92 ALA B C 1
ATOM 1517 O O . ALA B 1 92 ? -12.82 -7.047 24.484 1 38.91 92 ALA B O 1
ATOM 1518 N N . TYR B 1 93 ? -10.914 -6.672 23.156 1 34.03 93 TYR B N 1
ATOM 1519 C CA . TYR B 1 93 ? -10.562 -5.637 24.125 1 34.03 93 TYR B CA 1
ATOM 1520 C C . TYR B 1 93 ? -11.148 -4.289 23.719 1 34.03 93 TYR B C 1
ATOM 1522 O O . TYR B 1 93 ? -10.875 -3.27 24.344 1 34.03 93 TYR B O 1
ATOM 1530 N N . VAL B 1 94 ? -11.477 -4.066 22.484 1 32.38 94 VAL B N 1
ATOM 1531 C CA . VAL B 1 94 ? -11.961 -2.719 22.203 1 32.38 94 VAL B CA 1
ATOM 1532 C C . VAL B 1 94 ? -13.375 -2.551 22.766 1 32.38 94 VAL B C 1
ATOM 1534 O O . VAL B 1 94 ? -14.055 -1.575 22.438 1 32.38 94 VAL B O 1
ATOM 1537 N N . ILE B 1 95 ? -13.758 -3.275 23.656 1 24.05 95 ILE B N 1
ATOM 1538 C CA . ILE B 1 95 ? -14.969 -2.807 24.328 1 24.05 95 ILE B CA 1
ATOM 1539 C C . ILE B 1 95 ? -14.656 -1.55 25.125 1 24.05 95 ILE B C 1
ATOM 1541 O O . ILE B 1 95 ? -13.602 -1.456 25.766 1 24.05 95 ILE B O 1
#